Protein AF-A0A413QIE9-F1 (afdb_monomer_lite)

Foldseek 3Di:
DPAQPVPPRDPVCVVPDPDQEDEHHLVLVVADPVCNVVSLVVVLVVLVVCVVVLHQYEYENDDDPVSVVSCVVSVHQYYYHVNVPDDDDPVVVVVVVVVPPCVVCVSVVVSVVVPDDDPDDDDPDPVVVVVVVVVVVVVVVFWAWKWKAFLPQRKIATPDHDPLLVVDDNDIDRPNVVVLVSCVVSQLAPPVCSVVVCVCSPSVNVQVCCAPVVDKDKDWHWGDDDPGTFIKIWIWHADPNCHPVNPIIMIIIGTDPDDDPVD

Organism: NCBI:txid39486

Structure (mmCIF, N/CA/C/O backbone):
data_AF-A0A413QIE9-F1
#
_entry.id   AF-A0A413QIE9-F1
#
loop_
_atom_site.group_PDB
_atom_site.id
_atom_site.type_symbol
_atom_site.label_atom_id
_atom_site.label_alt_id
_atom_site.label_comp_id
_atom_site.label_asym_id
_atom_site.label_entity_id
_atom_site.label_seq_id
_atom_site.pdbx_PDB_ins_code
_atom_site.Cartn_x
_atom_site.Cartn_y
_atom_site.Cartn_z
_atom_site.occupancy
_atom_site.B_iso_or_equiv
_atom_site.auth_seq_id
_atom_site.auth_comp_id
_atom_site.auth_asym_id
_atom_site.auth_atom_id
_atom_site.pdbx_PDB_model_num
ATOM 1 N N . MET A 1 1 ? -0.510 13.981 15.411 1.00 90.00 1 MET A N 1
ATOM 2 C CA . MET A 1 1 ? -0.646 14.658 16.716 1.00 90.00 1 MET A CA 1
ATOM 3 C C . MET A 1 1 ? -0.883 13.602 17.776 1.00 90.00 1 MET A C 1
ATOM 5 O O . MET A 1 1 ? -1.804 12.811 17.599 1.00 90.00 1 MET A O 1
ATOM 9 N N . ASP A 1 2 ? -0.026 13.560 18.797 1.00 91.50 2 ASP A N 1
ATOM 10 C CA . ASP A 1 2 ? -0.103 12.571 19.881 1.00 91.50 2 ASP A CA 1
ATOM 11 C C . ASP A 1 2 ? -0.907 13.080 21.087 1.00 91.50 2 ASP A C 1
ATOM 13 O O . ASP A 1 2 ? -1.125 14.289 21.205 1.00 91.50 2 ASP A O 1
ATOM 17 N N . ASP A 1 3 ? -1.340 12.164 21.956 1.00 89.56 3 ASP A N 1
ATOM 18 C CA . ASP A 1 3 ? -2.007 12.430 23.242 1.00 89.56 3 ASP A CA 1
ATOM 19 C C . ASP A 1 3 ? -3.225 13.377 23.175 1.00 89.56 3 ASP A C 1
ATOM 21 O O . ASP A 1 3 ? -3.512 14.134 24.116 1.00 89.56 3 ASP A O 1
ATOM 25 N N . PHE A 1 4 ? -3.982 13.357 22.072 1.00 92.31 4 PHE A N 1
ATOM 26 C CA . PHE A 1 4 ? -5.190 14.171 21.958 1.00 92.31 4 PHE A CA 1
ATOM 27 C C . PHE A 1 4 ? -6.225 13.680 22.978 1.00 92.31 4 PHE A C 1
ATOM 29 O O . PHE A 1 4 ? -6.622 12.520 22.952 1.00 92.31 4 PHE A O 1
ATOM 36 N N . GLY A 1 5 ? -6.657 14.562 23.879 1.00 86.69 5 GLY A N 1
ATOM 37 C CA . GLY A 1 5 ? -7.593 14.323 24.980 1.00 86.69 5 GLY A CA 1
ATOM 38 C C . GLY A 1 5 ? -6.967 14.177 26.367 1.00 86.69 5 GLY A C 1
ATOM 39 O O . GLY A 1 5 ? -7.701 14.177 27.354 1.00 86.69 5 GLY A O 1
ATOM 40 N N . SER A 1 6 ? -5.637 14.095 26.478 1.00 82.00 6 SER A N 1
ATOM 41 C CA . SER A 1 6 ? -4.941 13.856 27.755 1.00 82.00 6 SER A CA 1
ATOM 42 C C . SER A 1 6 ? -4.976 15.050 28.730 1.00 82.00 6 SER A C 1
ATOM 44 O O . SER A 1 6 ? -4.747 14.864 29.935 1.00 82.00 6 SER A O 1
ATOM 46 N N . GLY A 1 7 ? -5.297 16.250 28.221 1.00 78.06 7 GLY A N 1
ATOM 47 C CA . GLY A 1 7 ? -5.325 17.541 28.919 1.00 78.06 7 GLY A CA 1
ATOM 48 C C . GLY A 1 7 ? -5.997 18.647 28.084 1.00 78.06 7 GLY A C 1
ATOM 49 O O . GLY A 1 7 ? -7.114 18.473 27.600 1.00 78.06 7 GLY A O 1
ATOM 50 N N . TYR A 1 8 ? -5.334 19.795 27.893 1.00 69.06 8 TYR A N 1
ATOM 51 C CA . TYR A 1 8 ? -5.841 20.878 27.033 1.00 69.06 8 TYR A CA 1
ATOM 52 C C . TYR A 1 8 ? -5.602 20.573 25.552 1.00 69.06 8 TYR A C 1
ATOM 54 O O . TYR A 1 8 ? -4.666 21.075 24.932 1.00 69.06 8 TYR A O 1
ATOM 62 N N . SER A 1 9 ? -6.472 19.762 24.962 1.00 78.94 9 SER A N 1
ATOM 63 C CA . SER A 1 9 ? -6.484 19.573 23.514 1.00 78.94 9 SER A CA 1
ATOM 64 C C . SER A 1 9 ? -7.170 20.750 22.841 1.00 78.94 9 SER A C 1
ATOM 66 O O . SER A 1 9 ? -8.390 20.898 22.866 1.00 78.94 9 SER A O 1
ATOM 68 N N . SER A 1 10 ? -6.354 21.631 22.271 1.00 83.62 10 SER A N 1
ATOM 69 C CA . SER A 1 10 ? -6.833 22.830 21.600 1.00 83.62 10 SER A CA 1
ATOM 70 C C . SER A 1 10 ? -7.257 22.503 20.173 1.00 83.62 10 SER A C 1
ATOM 72 O O . SER A 1 10 ? -6.422 22.188 19.326 1.00 83.62 10 SER A O 1
ATOM 74 N N . LEU A 1 11 ? -8.553 22.643 19.884 1.00 88.94 11 LEU A N 1
ATOM 75 C CA . LEU A 1 11 ? -9.060 22.569 18.510 1.00 88.94 11 LEU A CA 1
ATOM 76 C C . LEU A 1 11 ? -8.437 23.646 17.610 1.00 88.94 11 LEU A C 1
ATOM 78 O O . LEU A 1 11 ? -8.291 23.418 16.415 1.00 88.94 11 LEU A O 1
ATOM 82 N N . ASN A 1 12 ? -8.005 24.780 18.175 1.00 87.81 12 ASN A N 1
ATOM 83 C CA . ASN A 1 12 ? -7.253 25.786 17.423 1.00 87.81 12 ASN A CA 1
ATOM 84 C C . ASN A 1 12 ? -5.878 25.258 17.001 1.00 87.81 12 ASN A C 1
ATOM 86 O O . ASN A 1 12 ? -5.478 25.470 15.865 1.00 87.81 12 ASN A O 1
ATOM 90 N N . VAL A 1 13 ? -5.186 24.526 17.883 1.00 88.88 13 VAL A N 1
ATOM 91 C CA . VAL A 1 13 ? -3.906 23.892 17.531 1.00 88.88 13 VAL A CA 1
ATOM 92 C C . VAL A 1 13 ? -4.127 22.798 16.491 1.00 88.88 13 VAL A C 1
ATOM 94 O O . VAL A 1 13 ? -3.367 22.729 15.537 1.00 88.88 13 VAL A O 1
ATOM 97 N N . LEU A 1 14 ? -5.181 21.983 16.624 1.00 90.50 14 LEU A N 1
ATOM 98 C CA . LEU A 1 14 ? -5.510 20.961 15.625 1.00 90.50 14 LEU A CA 1
ATOM 99 C C . LEU A 1 14 ? -5.811 21.574 14.248 1.00 90.50 14 LEU A C 1
ATOM 101 O O . LEU A 1 14 ? -5.315 21.072 13.250 1.00 90.50 14 LEU A O 1
ATOM 105 N N . LYS A 1 15 ? -6.580 22.669 14.202 1.00 89.50 15 LYS A N 1
ATOM 106 C CA . LYS A 1 15 ? -6.933 23.389 12.968 1.00 89.50 15 LYS A CA 1
ATOM 107 C C . LYS A 1 15 ? -5.705 23.886 12.196 1.00 89.50 15 LYS A C 1
ATOM 109 O O . LYS A 1 15 ? -5.727 23.877 10.973 1.00 89.50 15 LYS A O 1
ATOM 114 N N . ASP A 1 16 ? -4.685 24.367 12.906 1.00 90.75 16 ASP A N 1
ATOM 115 C CA . ASP A 1 16 ? -3.486 24.968 12.304 1.00 90.75 16 ASP A CA 1
ATOM 116 C C . ASP A 1 16 ? -2.328 23.971 12.132 1.00 90.75 16 ASP A C 1
ATOM 118 O O . ASP A 1 16 ? -1.315 24.289 11.507 1.00 90.75 16 ASP A O 1
ATOM 122 N N . ALA A 1 17 ? -2.459 22.762 12.679 1.00 88.06 17 ALA A N 1
ATOM 123 C CA . ALA A 1 17 ? -1.448 21.725 12.572 1.00 88.06 17 ALA A CA 1
ATOM 124 C C . ALA A 1 17 ? -1.551 20.995 11.227 1.00 88.06 17 ALA A C 1
ATOM 126 O O . ALA A 1 17 ? -2.583 20.418 10.896 1.00 88.06 17 ALA A O 1
ATOM 127 N N . ASN A 1 18 ? -0.443 20.943 10.488 1.00 91.00 18 ASN A N 1
ATOM 128 C CA . ASN A 1 18 ? -0.320 20.105 9.299 1.00 91.00 18 ASN A CA 1
ATOM 129 C C . ASN A 1 18 ? 0.039 18.669 9.715 1.00 91.00 18 ASN A C 1
ATOM 131 O O . ASN A 1 18 ? 1.217 18.336 9.855 1.00 91.00 18 ASN A O 1
ATOM 135 N N . VAL A 1 19 ? -0.974 17.855 10.012 1.00 88.44 19 VAL A N 1
ATOM 136 C CA . VAL A 1 19 ? -0.817 16.465 10.462 1.00 88.44 19 VAL A CA 1
ATOM 137 C C . VAL A 1 19 ? -1.758 15.549 9.697 1.00 88.44 19 VAL A C 1
ATOM 139 O O . VAL A 1 19 ? -2.888 15.928 9.429 1.00 88.44 19 VAL A O 1
ATOM 142 N N . ASP A 1 20 ? -1.320 14.320 9.436 1.00 88.56 20 ASP A N 1
ATOM 143 C CA . ASP A 1 20 ? -2.155 13.308 8.771 1.00 88.56 20 ASP A CA 1
ATOM 144 C C . ASP A 1 20 ? -2.847 12.366 9.773 1.00 88.56 20 ASP A C 1
ATOM 146 O O . ASP A 1 20 ? -3.871 11.754 9.475 1.00 88.56 20 ASP A O 1
ATOM 150 N N . TYR A 1 21 ? -2.291 12.251 10.988 1.00 91.81 21 TYR A N 1
ATOM 151 C CA . TYR A 1 21 ? -2.750 11.316 12.019 1.00 91.81 21 TYR A CA 1
ATOM 152 C C . TYR A 1 21 ? -3.116 12.019 13.327 1.00 91.81 21 TYR A C 1
ATOM 154 O O . TYR A 1 21 ? -2.364 12.867 13.823 1.00 91.81 21 TYR A O 1
ATOM 162 N N . LEU A 1 22 ? -4.220 11.598 13.943 1.00 94.25 22 LEU A N 1
ATOM 163 C CA . LEU A 1 22 ? -4.671 12.009 15.270 1.00 94.25 22 LEU A CA 1
ATOM 164 C C . LEU A 1 22 ? -4.704 10.798 16.210 1.00 94.25 22 LEU A C 1
ATOM 166 O O . LEU A 1 22 ? -5.528 9.898 16.045 1.00 94.25 22 LEU A O 1
ATOM 1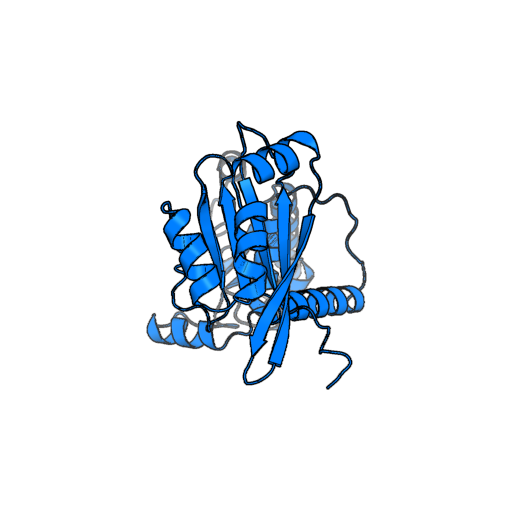70 N N . LYS A 1 23 ? -3.822 10.775 17.211 1.00 95.31 23 LYS A N 1
ATOM 171 C CA . LYS A 1 23 ? -3.800 9.719 18.227 1.00 95.31 23 LYS A CA 1
ATOM 172 C C . LYS A 1 23 ? -4.633 10.158 19.429 1.00 95.31 23 LYS A C 1
ATOM 174 O O . LYS A 1 23 ? -4.381 11.217 20.003 1.00 95.31 23 LYS A O 1
ATOM 179 N N . LEU A 1 24 ? -5.654 9.373 19.761 1.00 94.75 24 LEU A N 1
A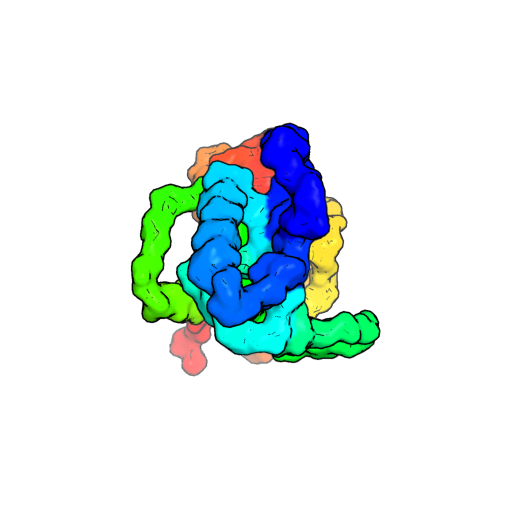TOM 180 C CA . LEU A 1 24 ? -6.527 9.600 20.907 1.00 94.75 24 LEU A CA 1
ATOM 181 C C . LEU A 1 24 ? -5.905 8.961 22.141 1.00 94.75 24 LEU A C 1
ATOM 183 O O . LEU A 1 24 ? -5.651 7.757 22.148 1.00 94.75 24 LEU A O 1
ATOM 187 N N . ASP A 1 25 ? -5.722 9.769 23.178 1.00 93.88 25 ASP A N 1
ATOM 188 C CA . ASP A 1 25 ? -5.152 9.343 24.450 1.00 93.88 25 ASP A CA 1
ATOM 189 C C . ASP A 1 25 ? -5.974 8.216 25.101 1.00 93.88 25 ASP A C 1
ATOM 191 O O . ASP A 1 25 ? -7.212 8.192 25.050 1.00 93.88 25 ASP A O 1
ATOM 195 N N . MET A 1 26 ? -5.274 7.303 25.779 1.00 91.06 26 MET A N 1
ATOM 196 C CA . MET A 1 26 ? -5.863 6.128 26.427 1.00 91.06 26 MET A CA 1
ATOM 197 C C . MET A 1 26 ? -6.956 6.441 27.456 1.00 91.06 26 MET A C 1
ATOM 199 O O . MET A 1 26 ? -7.803 5.586 27.724 1.00 91.06 26 MET A O 1
ATOM 203 N N . LYS A 1 27 ? -7.002 7.655 28.023 1.00 89.06 27 LYS A N 1
ATOM 204 C CA . LYS A 1 27 ? -8.073 8.072 28.941 1.00 89.06 27 LYS A CA 1
ATOM 205 C C . LYS A 1 27 ? -9.448 8.035 28.280 1.00 89.06 27 LYS A C 1
ATOM 207 O O . LYS A 1 27 ? -10.438 7.853 28.982 1.00 89.06 27 LYS A O 1
ATOM 212 N N . PHE A 1 28 ? -9.541 8.137 26.952 1.00 88.88 28 PHE A N 1
ATOM 213 C CA . PHE A 1 28 ? -10.814 7.931 26.258 1.00 88.88 28 PHE A CA 1
ATOM 214 C C . PHE A 1 28 ? -11.314 6.485 26.332 1.00 88.88 28 PHE A C 1
ATOM 216 O O . PHE A 1 28 ? -12.522 6.264 26.249 1.00 88.88 28 PHE A O 1
ATOM 223 N N . MET A 1 29 ? -10.413 5.508 26.491 1.00 88.56 29 MET A N 1
ATOM 224 C CA . MET A 1 29 ? -10.760 4.089 26.644 1.00 88.56 29 MET A CA 1
ATOM 225 C C . MET A 1 29 ? -11.093 3.713 28.094 1.00 88.56 29 MET A C 1
ATOM 227 O O . MET A 1 29 ? -11.733 2.683 28.323 1.00 88.56 29 MET A O 1
ATOM 231 N N . GLN A 1 30 ? -10.724 4.560 29.064 1.00 84.69 30 GLN A N 1
ATOM 232 C CA . GLN A 1 30 ? -11.073 4.428 30.484 1.00 84.69 30 GLN A CA 1
ATOM 233 C C . GLN A 1 30 ? -12.530 4.850 30.718 1.00 84.69 30 GLN A C 1
ATOM 235 O O . GLN A 1 30 ? -12.843 5.913 31.257 1.00 84.69 30 GLN A O 1
ATOM 240 N N . ILE A 1 31 ? -13.443 4.012 30.235 1.00 75.12 31 ILE A N 1
ATOM 241 C CA . ILE A 1 31 ? -14.876 4.249 30.312 1.00 75.12 31 ILE A CA 1
ATOM 242 C C . ILE A 1 31 ? -15.446 3.547 31.548 1.00 75.12 31 ILE A C 1
ATOM 244 O O . ILE A 1 31 ? -15.602 2.327 31.573 1.00 75.12 31 ILE A O 1
ATOM 248 N N . ASP A 1 32 ? -15.829 4.335 32.547 1.00 76.38 32 ASP A N 1
ATOM 249 C CA . ASP A 1 32 ? -16.482 3.864 33.764 1.00 76.38 32 ASP A CA 1
ATOM 250 C C . ASP A 1 32 ? -17.996 3.725 33.569 1.00 76.38 32 ASP A C 1
ATOM 252 O O . ASP A 1 32 ? -18.636 4.455 32.807 1.00 76.38 32 ASP A O 1
ATOM 256 N N . ALA A 1 33 ? -18.634 2.860 34.364 1.00 74.94 33 ALA A N 1
ATOM 257 C CA . ALA A 1 33 ? -20.089 2.673 34.334 1.00 74.94 33 ALA A CA 1
ATOM 258 C C . ALA A 1 33 ? -20.881 3.990 34.503 1.00 74.94 33 ALA A C 1
ATOM 260 O O . ALA A 1 33 ? -21.972 4.137 33.956 1.00 74.94 33 ALA A O 1
ATOM 261 N N . LYS A 1 34 ? -20.315 4.971 35.220 1.00 78.06 34 LYS A N 1
ATOM 262 C CA . LYS A 1 34 ? -20.934 6.284 35.463 1.00 78.06 34 LYS A CA 1
ATOM 263 C C . LYS A 1 34 ? -20.837 7.244 34.276 1.00 78.06 34 LYS A C 1
ATOM 265 O O . LYS A 1 34 ? -21.682 8.126 34.154 1.00 78.06 34 LYS A O 1
ATOM 270 N N . ASN A 1 35 ? -19.819 7.115 33.423 1.00 79.56 35 ASN A N 1
ATOM 271 C CA . ASN A 1 35 ? -19.578 8.036 32.310 1.00 79.56 35 ASN A CA 1
ATOM 272 C C . ASN A 1 35 ? -19.718 7.370 30.930 1.00 79.56 35 ASN A C 1
ATOM 274 O O . ASN A 1 35 ? -19.605 8.076 29.931 1.00 79.56 35 ASN A O 1
ATOM 278 N N . LYS A 1 36 ? -20.059 6.072 30.862 1.00 81.56 36 LYS A N 1
ATOM 279 C CA . LYS A 1 36 ? -20.145 5.282 29.622 1.00 81.56 36 LYS A CA 1
ATOM 280 C C . LYS A 1 36 ? -20.898 5.955 28.488 1.00 81.56 36 LYS A C 1
ATOM 282 O O . LYS A 1 36 ? -20.337 6.132 27.411 1.00 81.56 36 LYS A O 1
ATOM 287 N N . GLY A 1 37 ? -22.125 6.408 28.738 1.00 85.19 37 GLY A N 1
ATOM 288 C CA . GLY A 1 37 ? -22.913 7.097 27.713 1.00 85.19 37 GLY A CA 1
ATOM 289 C C . GLY A 1 37 ? -22.225 8.365 27.196 1.00 85.19 37 GLY A C 1
ATOM 290 O O . GLY A 1 37 ? -22.092 8.549 25.990 1.00 85.19 37 GLY A O 1
ATOM 291 N N . LYS A 1 38 ? -21.728 9.217 28.100 1.00 87.69 38 LYS A N 1
ATOM 292 C CA . LYS A 1 38 ? -21.078 10.483 27.736 1.00 87.69 38 LYS A CA 1
ATOM 293 C C . LYS A 1 38 ? -19.738 10.258 27.028 1.00 87.69 38 LYS A C 1
ATOM 295 O O . LYS A 1 38 ? -19.482 10.905 26.019 1.00 87.69 38 LYS A O 1
ATOM 300 N N . GLY A 1 39 ? -18.916 9.337 27.529 1.00 88.75 39 GLY A N 1
ATOM 301 C CA . GLY A 1 39 ? -17.616 8.992 26.951 1.00 88.75 39 GLY A CA 1
ATOM 302 C C . GLY A 1 39 ? -17.746 8.470 25.522 1.00 88.75 39 GLY A C 1
ATOM 303 O O . GLY A 1 39 ? -17.074 8.975 24.630 1.00 88.75 39 GLY A O 1
ATOM 304 N N . ILE A 1 40 ? -18.692 7.556 25.281 1.00 88.62 40 ILE A N 1
ATOM 305 C CA . ILE A 1 40 ? -18.984 7.015 23.943 1.00 88.62 40 ILE A CA 1
ATOM 306 C C . ILE A 1 40 ? -19.414 8.126 22.970 1.00 88.62 40 ILE A C 1
ATOM 308 O O . ILE A 1 40 ? -18.944 8.154 21.835 1.00 88.62 40 ILE A O 1
ATOM 312 N N . GLN A 1 41 ? -20.275 9.061 23.392 1.00 90.62 41 GLN A N 1
ATOM 313 C CA . GLN A 1 41 ? -20.720 10.169 22.529 1.00 90.62 41 GLN A CA 1
ATOM 314 C C . GLN A 1 41 ? -19.599 11.166 22.220 1.00 90.62 41 GLN A C 1
ATOM 316 O O . GLN A 1 41 ? -19.495 11.642 21.088 1.00 90.62 41 GLN A O 1
ATOM 321 N N . ILE A 1 42 ? -18.745 11.466 23.202 1.00 90.75 42 ILE A N 1
ATOM 322 C CA . ILE A 1 42 ? -17.560 12.306 22.991 1.00 90.75 42 ILE A CA 1
ATOM 323 C C . ILE A 1 42 ? -16.626 11.630 21.990 1.00 90.75 42 ILE A C 1
ATOM 325 O O . ILE A 1 42 ? -16.258 12.251 20.998 1.00 90.75 42 ILE A O 1
ATOM 329 N N . LEU A 1 43 ? -16.306 10.352 22.205 1.00 91.50 43 LEU A N 1
ATOM 330 C CA . LEU A 1 43 ? -15.425 9.588 21.327 1.00 91.50 43 LEU A CA 1
ATOM 331 C C . LEU A 1 43 ? -15.954 9.567 19.889 1.00 91.50 43 LEU A C 1
ATOM 333 O O . LEU A 1 43 ? -15.223 9.908 18.963 1.00 91.50 43 LEU A O 1
ATOM 337 N N . LYS A 1 44 ? -17.247 9.274 19.711 1.00 91.44 44 LYS A N 1
ATOM 338 C CA . LYS A 1 44 ? -17.909 9.323 18.403 1.00 91.44 44 LYS A CA 1
ATOM 339 C C . LYS A 1 44 ? -17.803 10.704 17.749 1.00 91.44 44 LYS A C 1
ATOM 341 O O . LYS A 1 44 ? -17.474 10.793 16.575 1.00 91.44 44 LYS A O 1
ATOM 346 N N . SER A 1 45 ? -18.030 11.775 18.509 1.00 94.00 45 SER A N 1
ATOM 347 C CA . SER A 1 45 ? -17.958 13.145 17.979 1.00 94.00 45 SER A CA 1
ATOM 348 C C . SER A 1 45 ? -16.545 13.513 17.518 1.00 94.00 45 SER A C 1
ATOM 350 O O . SER A 1 45 ? -16.386 14.188 16.504 1.00 94.00 45 SER A O 1
ATOM 352 N N . ILE A 1 46 ? -15.517 13.055 18.241 1.00 93.50 46 ILE A N 1
ATOM 353 C CA . ILE A 1 46 ? -14.114 13.267 17.865 1.00 93.50 46 ILE A CA 1
ATOM 354 C C . ILE A 1 46 ? -13.778 12.484 16.594 1.00 93.50 46 ILE A C 1
ATOM 356 O O . ILE A 1 46 ? -13.151 13.040 15.696 1.00 93.50 46 ILE A O 1
ATOM 360 N N . VAL A 1 47 ? -14.224 11.228 16.494 1.00 90.00 47 VAL A N 1
ATOM 361 C CA . VAL A 1 47 ? -14.028 10.398 15.296 1.00 90.00 47 VAL A CA 1
ATOM 362 C C . VAL A 1 47 ? -14.706 11.030 14.076 1.00 90.00 47 VAL A C 1
ATOM 364 O O . VAL A 1 47 ? -14.069 11.208 13.039 1.00 90.00 47 VAL A O 1
ATOM 367 N N . ASP A 1 48 ? -15.963 11.458 14.211 1.00 89.62 48 ASP A N 1
ATOM 368 C CA . ASP A 1 48 ? -16.705 12.130 13.139 1.00 89.62 48 ASP A CA 1
ATOM 369 C C . ASP A 1 48 ? -16.043 13.453 12.717 1.00 89.62 48 ASP A C 1
ATOM 371 O O . ASP A 1 48 ? -16.014 13.787 11.532 1.00 89.62 48 ASP A O 1
ATOM 375 N N . MET A 1 49 ? -15.503 14.216 13.672 1.00 93.81 49 MET A N 1
ATOM 376 C CA . MET A 1 49 ? -14.755 15.442 13.392 1.00 93.81 49 MET A CA 1
ATOM 377 C C . MET A 1 49 ? -13.462 15.144 12.633 1.00 93.81 49 MET A C 1
ATOM 379 O O . MET A 1 49 ? -13.210 15.775 11.612 1.00 93.81 49 MET A O 1
ATOM 383 N N . ALA A 1 50 ? -12.654 14.196 13.107 1.00 90.88 50 ALA A N 1
ATOM 384 C CA . ALA A 1 50 ? -11.384 13.848 12.482 1.00 90.88 50 ALA A CA 1
ATOM 385 C C . ALA A 1 50 ? -11.580 13.373 11.033 1.00 90.88 50 ALA A C 1
ATOM 387 O O . ALA A 1 50 ? -10.864 13.830 10.149 1.00 90.88 50 ALA A O 1
ATOM 388 N N . HIS A 1 51 ? -12.626 12.588 10.757 1.00 84.50 51 HIS A N 1
ATOM 389 C CA . HIS A 1 51 ? -12.984 12.223 9.385 1.00 84.50 51 HIS A CA 1
ATOM 390 C C . HIS A 1 51 ? -13.330 13.422 8.493 1.00 84.50 51 HIS A C 1
ATOM 392 O O . HIS A 1 51 ? -12.980 13.416 7.321 1.00 84.50 51 HIS A O 1
ATOM 398 N N . ARG A 1 52 ? -14.005 14.454 9.017 1.00 87.88 52 ARG A N 1
ATOM 399 C CA . ARG A 1 52 ? -14.317 15.682 8.251 1.00 87.88 52 ARG A CA 1
ATOM 400 C C . ARG A 1 52 ? -13.091 16.550 7.976 1.00 87.88 52 ARG A C 1
ATOM 402 O O . ARG A 1 52 ? -13.169 17.436 7.134 1.00 87.88 52 ARG A O 1
ATOM 409 N N . LEU A 1 53 ? -12.018 16.337 8.730 1.00 86.62 53 LEU A N 1
ATOM 410 C CA . LEU A 1 53 ? -10.729 17.002 8.564 1.00 86.62 53 LEU A CA 1
ATOM 411 C C . LEU A 1 53 ? -9.743 16.141 7.761 1.00 86.62 53 LEU A C 1
ATOM 413 O O . LEU A 1 53 ? -8.563 16.469 7.727 1.00 86.62 53 LEU A O 1
ATOM 417 N N . ASP A 1 54 ? -10.212 15.037 7.167 1.00 83.69 54 ASP A N 1
ATOM 418 C CA . ASP A 1 54 ? -9.394 14.062 6.439 1.00 83.69 54 ASP A CA 1
ATOM 419 C C . ASP A 1 54 ? -8.224 13.491 7.266 1.00 83.69 54 ASP A C 1
ATOM 421 O O . ASP A 1 54 ? -7.189 13.100 6.732 1.00 83.69 54 ASP A O 1
ATOM 425 N N . LEU A 1 55 ? -8.403 13.402 8.590 1.00 85.69 55 LEU A N 1
ATOM 426 C CA . LEU A 1 55 ? -7.416 12.849 9.514 1.00 85.69 55 LEU A CA 1
ATOM 427 C C . LEU A 1 55 ? -7.636 11.358 9.749 1.00 85.69 55 LEU A C 1
ATOM 429 O O . LEU A 1 55 ? -8.768 10.892 9.911 1.00 85.69 55 LEU A O 1
ATOM 433 N N . VAL A 1 56 ? -6.527 10.633 9.882 1.00 86.00 56 VAL A N 1
ATOM 434 C CA . VAL A 1 56 ? -6.522 9.219 10.253 1.00 86.00 56 VAL A CA 1
ATOM 435 C C . VAL A 1 56 ? -6.360 9.060 11.767 1.00 86.00 56 VAL A C 1
ATOM 437 O O . VAL A 1 56 ? -5.468 9.634 12.385 1.00 86.00 56 VAL A O 1
ATOM 440 N N . ILE A 1 57 ? -7.224 8.272 12.396 1.00 91.88 57 ILE A N 1
ATOM 441 C CA . ILE A 1 57 ? -7.390 8.205 13.850 1.00 91.88 57 ILE A CA 1
ATOM 442 C C . ILE A 1 57 ? -6.772 6.925 14.411 1.00 91.88 57 ILE A C 1
ATOM 444 O O . ILE A 1 57 ? -7.065 5.824 13.942 1.00 91.88 57 ILE A O 1
ATOM 448 N N . ILE A 1 58 ? -5.977 7.055 15.472 1.00 94.94 58 ILE A N 1
ATOM 449 C CA . ILE A 1 58 ? -5.430 5.925 16.231 1.00 94.94 58 ILE A CA 1
ATOM 450 C C . ILE A 1 58 ? -5.930 6.033 17.670 1.00 94.94 58 ILE A C 1
ATOM 452 O O . ILE A 1 58 ? -5.546 6.951 18.385 1.00 94.94 58 ILE A O 1
ATOM 456 N N . ALA A 1 59 ? -6.787 5.117 18.112 1.00 94.88 59 ALA A N 1
ATOM 457 C CA . ALA A 1 59 ? -7.221 5.064 19.506 1.00 94.88 59 ALA A CA 1
ATOM 458 C C . ALA A 1 59 ? -6.237 4.249 20.350 1.00 94.88 59 ALA A C 1
ATOM 460 O O . ALA A 1 59 ? -6.052 3.056 20.099 1.00 94.88 59 ALA A O 1
ATOM 461 N N . GLU A 1 60 ? -5.622 4.873 21.352 1.00 95.12 60 GLU A N 1
ATOM 462 C CA . GLU A 1 60 ? -4.697 4.198 22.259 1.00 95.12 60 GLU A CA 1
ATOM 463 C C . GLU A 1 60 ? -5.396 3.580 23.470 1.00 95.12 60 GLU A C 1
ATOM 465 O O . GLU A 1 60 ? -6.486 3.987 23.859 1.00 95.12 60 GLU A O 1
ATOM 470 N N . GLY A 1 61 ? -4.746 2.602 24.103 1.00 94.31 61 GLY A N 1
ATOM 471 C CA . GLY A 1 61 ? -5.235 1.987 25.337 1.00 94.31 61 GLY A CA 1
ATOM 472 C C . GLY A 1 61 ? -6.383 0.996 25.143 1.00 94.31 61 GLY A C 1
ATOM 473 O O . GLY A 1 61 ? -7.200 0.825 26.043 1.00 94.31 61 GLY A O 1
ATOM 474 N N . VAL A 1 62 ? -6.477 0.339 23.982 1.00 95.19 62 VAL A N 1
ATOM 475 C CA . VAL A 1 62 ? -7.469 -0.727 23.764 1.00 95.19 62 VAL A CA 1
ATOM 476 C C . VAL A 1 62 ? -7.042 -1.992 24.510 1.00 95.19 62 VAL A C 1
ATOM 478 O O . VAL A 1 62 ? -6.067 -2.647 24.141 1.00 95.19 62 VAL A O 1
ATOM 481 N N . GLU A 1 63 ? -7.776 -2.363 25.552 1.00 95.19 63 GLU A N 1
ATOM 482 C CA . GLU A 1 63 ? -7.457 -3.502 26.424 1.00 95.19 63 GLU A CA 1
ATOM 483 C C . GLU A 1 63 ? -8.472 -4.643 26.324 1.00 95.19 63 GLU A C 1
ATOM 485 O O . GLU A 1 63 ? -8.145 -5.790 26.628 1.00 95.19 63 GLU A O 1
ATOM 490 N N . THR A 1 64 ? -9.684 -4.366 25.835 1.00 92.75 64 THR A N 1
ATOM 491 C CA . THR A 1 64 ? -10.759 -5.357 25.735 1.00 92.75 64 THR A CA 1
ATOM 492 C C . THR A 1 64 ? -11.349 -5.464 24.331 1.00 92.75 64 THR A C 1
ATOM 494 O O . THR A 1 64 ? -11.333 -4.523 23.531 1.00 92.75 64 THR A O 1
ATOM 497 N N . LYS A 1 65 ? -11.953 -6.625 24.051 1.00 90.19 65 LYS A N 1
ATOM 498 C CA . LYS A 1 65 ? -12.709 -6.862 22.817 1.00 90.19 65 LYS A CA 1
ATOM 499 C C . LYS A 1 65 ? -13.870 -5.880 22.661 1.00 90.19 65 LYS A C 1
ATOM 501 O O . LYS A 1 65 ? -14.074 -5.369 21.567 1.00 90.19 65 LYS A O 1
ATOM 506 N N . GLU A 1 66 ? -14.580 -5.582 23.750 1.00 88.69 66 GLU A N 1
ATOM 507 C CA . GLU A 1 66 ? -15.706 -4.640 23.747 1.00 88.69 66 GLU A CA 1
ATOM 508 C C . GLU A 1 66 ? -15.252 -3.235 23.316 1.00 88.69 66 GLU A C 1
ATOM 510 O O . GLU A 1 66 ? -15.880 -2.627 22.453 1.00 88.69 66 GLU A O 1
ATOM 515 N N . GLN A 1 67 ? -14.118 -2.741 23.832 1.00 90.75 67 GLN A N 1
ATOM 516 C CA . GLN A 1 67 ? -13.538 -1.465 23.388 1.00 90.75 67 GLN A CA 1
ATOM 517 C C . GLN A 1 67 ? -13.196 -1.493 21.890 1.00 90.75 67 GLN A C 1
ATOM 519 O O . GLN A 1 67 ? -13.514 -0.549 21.168 1.00 90.75 67 GLN A O 1
ATOM 524 N N . SER A 1 68 ? -12.600 -2.588 21.400 1.00 88.69 68 SER A N 1
ATOM 525 C CA . SER A 1 68 ? -12.300 -2.751 19.972 1.00 88.69 68 SER A CA 1
ATOM 526 C C . SER A 1 68 ? -13.564 -2.742 19.103 1.00 88.69 68 SER A C 1
ATOM 528 O O . SER A 1 68 ? -13.583 -2.094 18.057 1.00 88.69 68 SER A O 1
ATOM 530 N N . GLU A 1 69 ? -14.631 -3.423 19.523 1.00 84.88 69 GLU A N 1
ATOM 531 C CA . GLU A 1 69 ? -15.910 -3.463 18.804 1.00 84.88 69 GLU A CA 1
ATOM 532 C C . GLU A 1 69 ? -16.606 -2.097 18.790 1.00 84.88 69 GLU A C 1
ATOM 534 O O . GLU A 1 69 ? -17.110 -1.679 17.746 1.00 84.88 69 GLU A O 1
ATOM 539 N N . ILE A 1 70 ? -16.567 -1.358 19.904 1.00 84.81 70 ILE A N 1
ATOM 540 C CA . ILE A 1 70 ? -17.078 0.017 19.982 1.00 84.81 70 ILE A CA 1
ATOM 541 C C . ILE A 1 70 ? -16.330 0.916 18.992 1.00 84.81 70 ILE A C 1
ATOM 543 O O . ILE A 1 70 ? -16.968 1.592 18.185 1.00 84.81 70 ILE A O 1
ATOM 547 N N . LEU A 1 71 ? -14.995 0.886 18.998 1.00 86.75 71 LEU A N 1
ATOM 548 C CA . LEU A 1 71 ? -14.170 1.667 18.071 1.00 86.75 71 LEU A CA 1
ATOM 549 C C . LEU A 1 71 ? -14.469 1.328 16.607 1.00 86.75 71 LEU A C 1
ATOM 551 O O . LEU A 1 71 ? -14.651 2.234 15.792 1.00 86.75 71 LEU A O 1
ATOM 555 N N . LYS A 1 72 ? -14.597 0.036 16.285 1.00 81.81 72 LYS A N 1
ATOM 556 C CA . LYS A 1 72 ? -14.993 -0.423 14.946 1.00 81.81 72 LYS A CA 1
ATOM 557 C C . LYS A 1 72 ? -16.374 0.097 14.550 1.00 81.81 72 LYS A C 1
ATOM 559 O O . LYS A 1 72 ? -16.543 0.566 13.431 1.00 81.81 72 LYS A O 1
ATOM 564 N N . SER A 1 73 ? -17.349 0.071 15.461 1.00 79.75 73 SER A N 1
ATOM 565 C CA . SER A 1 73 ? -18.712 0.560 15.190 1.00 79.75 73 SER A CA 1
ATOM 566 C C . SER A 1 73 ? -18.777 2.064 14.898 1.00 79.75 73 SER A C 1
ATOM 568 O O . SER A 1 73 ? -19.684 2.523 14.209 1.00 79.75 73 SER A O 1
ATOM 570 N N . MET A 1 74 ? -17.803 2.831 15.397 1.00 83.88 74 MET A N 1
ATOM 571 C CA . MET A 1 74 ? -17.650 4.264 15.131 1.00 83.88 74 MET A CA 1
ATOM 572 C C . MET A 1 74 ? -16.818 4.549 13.877 1.00 83.88 74 MET A C 1
ATOM 574 O O . MET A 1 74 ? -16.584 5.711 13.565 1.00 83.88 74 MET A O 1
ATOM 578 N N . ASN A 1 75 ? -16.364 3.514 13.163 1.00 80.44 75 ASN A N 1
ATOM 579 C CA . ASN A 1 75 ? -15.441 3.628 12.037 1.00 80.44 75 ASN A CA 1
ATOM 580 C C . ASN A 1 75 ? -14.078 4.249 12.418 1.00 80.44 75 ASN A C 1
ATOM 582 O O . ASN A 1 75 ? -13.450 4.917 11.600 1.00 80.44 75 ASN A O 1
ATOM 586 N N . CYS A 1 76 ? -13.611 4.046 13.658 1.00 84.38 76 CYS A N 1
ATOM 587 C CA . CYS A 1 76 ? -12.253 4.430 14.049 1.00 84.38 76 CYS A CA 1
ATOM 588 C C . CYS A 1 76 ? -11.228 3.617 13.245 1.00 84.38 76 CYS A C 1
ATOM 590 O O . CYS A 1 76 ? -11.405 2.416 13.036 1.00 84.38 76 CYS A O 1
ATOM 592 N N . ASN A 1 77 ? -10.168 4.278 12.785 1.00 85.88 77 ASN A N 1
ATOM 593 C CA . ASN A 1 77 ? -9.296 3.738 11.745 1.00 85.88 77 ASN A CA 1
ATOM 594 C C . ASN A 1 77 ? -8.335 2.689 12.304 1.00 85.88 77 ASN A C 1
ATOM 596 O O . ASN A 1 77 ? -8.209 1.603 11.742 1.00 85.88 77 A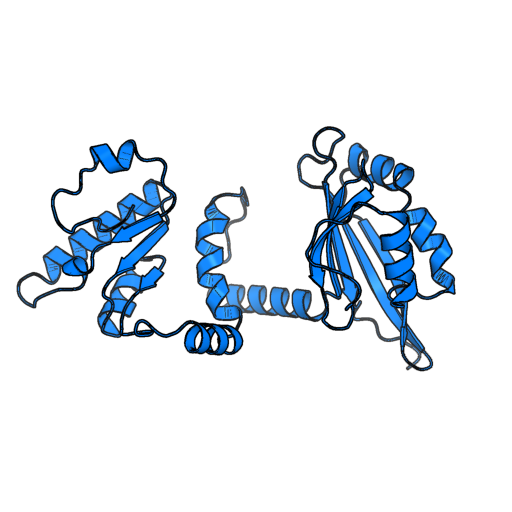SN A O 1
ATOM 600 N N . TYR A 1 78 ? -7.728 2.989 13.452 1.00 87.94 78 TYR A N 1
ATOM 601 C CA . TYR A 1 78 ? -6.817 2.088 14.143 1.00 87.94 78 TYR A CA 1
ATOM 602 C C . TYR A 1 78 ? -7.088 2.034 15.641 1.00 87.94 78 TYR A C 1
ATOM 604 O O . TYR A 1 78 ? -7.487 3.017 16.265 1.00 87.94 78 TYR A O 1
ATOM 612 N N . GLY A 1 79 ? -6.808 0.871 16.226 1.00 90.62 79 GLY A N 1
ATOM 613 C CA . GLY A 1 79 ? -6.726 0.684 17.668 1.00 90.62 79 GLY A CA 1
ATOM 614 C C . GLY A 1 79 ? -5.341 0.177 18.048 1.00 90.62 79 GLY A C 1
ATOM 615 O O . GLY A 1 79 ? -4.828 -0.749 17.424 1.00 90.62 79 GLY A O 1
ATOM 616 N N . GLN A 1 80 ? -4.759 0.762 19.088 1.00 94.44 80 GLN A N 1
ATOM 617 C CA . GLN A 1 80 ? -3.496 0.348 19.680 1.00 94.44 80 GLN A CA 1
ATOM 618 C C . GLN A 1 80 ? -3.727 0.017 21.152 1.00 94.44 80 GLN A C 1
ATOM 620 O O . GLN A 1 80 ? -4.300 0.804 21.902 1.00 94.44 80 GLN A O 1
ATOM 625 N N . GLY A 1 81 ? -3.259 -1.146 21.594 1.00 94.94 81 GLY A N 1
ATOM 626 C CA . GLY A 1 81 ? -3.309 -1.503 23.005 1.00 94.94 81 GLY A CA 1
ATOM 627 C C . GLY A 1 81 ? -3.106 -2.988 23.264 1.00 94.94 81 GLY A C 1
ATOM 628 O O . GLY A 1 81 ? -2.952 -3.793 22.342 1.00 94.94 81 GLY A O 1
ATOM 629 N N . PHE A 1 82 ? -3.104 -3.340 24.548 1.00 95.12 82 PHE A N 1
ATOM 630 C CA . PHE A 1 82 ? -2.768 -4.680 25.026 1.00 95.12 82 PHE A CA 1
ATOM 631 C C . PHE A 1 82 ? -3.772 -5.758 24.624 1.00 95.12 82 PHE A C 1
ATOM 633 O O . PHE A 1 82 ? -3.425 -6.934 24.688 1.00 95.12 82 PHE A O 1
ATOM 640 N N . TYR A 1 83 ? -4.975 -5.377 24.182 1.00 94.00 83 TYR A N 1
ATOM 641 C CA . TYR A 1 83 ? -5.913 -6.307 23.559 1.00 94.00 83 TYR A CA 1
ATOM 642 C C . TYR A 1 83 ? -5.308 -7.002 22.331 1.00 94.00 83 TYR A C 1
ATOM 644 O O . TYR A 1 83 ? -5.592 -8.170 22.082 1.00 94.00 83 TYR A O 1
ATOM 652 N N . PHE A 1 84 ? -4.478 -6.282 21.570 1.00 91.19 84 PHE A N 1
ATOM 653 C CA . PHE A 1 84 ? -3.815 -6.811 20.382 1.00 91.19 84 PHE A CA 1
ATOM 654 C C . PHE A 1 84 ? -2.461 -7.403 20.757 1.00 91.19 84 PHE A C 1
ATOM 656 O O . PHE A 1 84 ? -2.282 -8.617 20.769 1.00 91.19 84 PHE A O 1
ATOM 663 N N . TYR A 1 85 ? -1.516 -6.528 21.101 1.00 92.88 85 TYR A N 1
ATOM 664 C CA . TYR A 1 85 ? -0.159 -6.900 21.458 1.00 92.88 85 TYR A CA 1
ATOM 665 C C . TYR A 1 85 ? 0.401 -5.905 22.472 1.00 92.88 85 TYR A C 1
ATOM 667 O O . TYR A 1 85 ? 0.146 -4.702 22.409 1.00 92.88 85 TYR A O 1
ATOM 675 N N . ARG A 1 86 ? 1.193 -6.409 23.419 1.00 93.81 86 ARG A N 1
ATOM 676 C CA . ARG A 1 86 ? 2.012 -5.561 24.293 1.00 93.81 86 ARG A CA 1
ATOM 677 C C . ARG A 1 86 ? 3.233 -5.043 23.518 1.00 93.81 86 ARG A C 1
ATOM 679 O O . ARG A 1 86 ? 3.635 -5.698 22.554 1.00 93.81 86 ARG A O 1
ATOM 686 N N . PRO A 1 87 ? 3.850 -3.924 23.949 1.00 94.25 87 PRO A N 1
ATOM 687 C CA . PRO A 1 87 ? 5.182 -3.544 23.498 1.00 94.25 87 PRO A CA 1
ATOM 688 C C . PRO A 1 87 ? 6.114 -4.753 23.561 1.00 94.25 87 PRO A C 1
ATOM 690 O O . PRO A 1 87 ? 6.140 -5.473 24.561 1.00 94.25 87 PRO A O 1
ATOM 693 N N . MET A 1 88 ? 6.824 -5.000 22.469 1.00 94.44 88 MET A N 1
ATOM 694 C CA . MET A 1 88 ? 7.651 -6.187 22.282 1.00 94.44 88 MET A CA 1
ATOM 695 C C . MET A 1 88 ? 9.021 -5.793 21.733 1.00 94.44 88 MET A C 1
ATOM 697 O O . MET A 1 88 ? 9.204 -4.659 21.289 1.00 94.44 88 MET A O 1
ATOM 701 N N . SER A 1 89 ? 9.984 -6.714 21.785 1.00 97.12 89 SER A N 1
ATOM 702 C CA . SER A 1 89 ? 11.298 -6.489 21.179 1.00 97.12 89 SER A CA 1
ATOM 703 C C . SER A 1 89 ? 11.203 -6.456 19.651 1.00 97.12 89 SER A C 1
ATOM 705 O O . SER A 1 89 ? 10.222 -6.926 19.067 1.00 97.12 89 SER A O 1
ATOM 707 N N . VAL A 1 90 ? 12.238 -5.923 19.003 1.00 94.31 90 VAL A N 1
ATOM 708 C CA . VAL A 1 90 ? 12.314 -5.844 17.537 1.00 94.31 90 VAL A CA 1
ATOM 709 C C . VAL A 1 90 ? 12.185 -7.234 16.913 1.00 94.31 90 VAL A C 1
ATOM 711 O O . VAL A 1 90 ? 11.374 -7.426 16.014 1.00 94.31 90 VAL A O 1
ATOM 714 N N . GLU A 1 91 ? 12.880 -8.231 17.459 1.00 93.75 91 GLU A N 1
ATOM 715 C CA . GLU A 1 91 ? 12.885 -9.601 16.935 1.00 93.75 91 GLU A CA 1
ATOM 716 C C . GLU A 1 91 ? 11.492 -10.245 17.012 1.00 93.75 91 GLU A C 1
ATOM 718 O O . GLU A 1 91 ? 11.060 -10.959 16.104 1.00 93.75 91 GLU A O 1
ATOM 723 N N . ALA A 1 92 ? 10.760 -9.986 18.100 1.00 90.56 92 ALA A N 1
ATOM 724 C CA . ALA A 1 92 ? 9.391 -10.462 18.255 1.00 90.56 92 ALA A CA 1
ATOM 725 C C . ALA A 1 92 ? 8.441 -9.783 17.254 1.00 90.56 92 ALA A C 1
ATOM 727 O O . ALA A 1 92 ? 7.576 -10.456 16.689 1.00 90.56 92 ALA A O 1
ATOM 728 N N . ALA A 1 93 ? 8.628 -8.483 17.003 1.00 88.69 93 ALA A N 1
ATOM 729 C CA . ALA A 1 93 ? 7.841 -7.728 16.035 1.00 88.69 93 ALA A CA 1
ATOM 730 C C . ALA A 1 93 ? 8.095 -8.197 14.595 1.00 88.69 93 ALA A C 1
ATOM 732 O O . ALA A 1 93 ? 7.138 -8.443 13.864 1.00 88.69 93 ALA A O 1
ATOM 733 N N . GLU A 1 94 ? 9.353 -8.394 14.194 1.00 89.12 94 GLU A N 1
ATOM 734 C CA . GLU A 1 94 ? 9.713 -8.901 12.862 1.00 89.12 94 GLU A CA 1
ATOM 735 C C . GLU A 1 94 ? 9.087 -10.270 12.596 1.00 89.12 94 GLU A C 1
ATOM 737 O O . GLU A 1 94 ? 8.448 -10.485 11.562 1.00 89.12 94 GLU A O 1
ATOM 742 N N . LYS A 1 95 ? 9.197 -11.184 13.567 1.00 88.69 95 LYS A N 1
ATOM 743 C CA . LYS A 1 95 ? 8.577 -12.507 13.471 1.00 88.69 95 LYS A CA 1
ATOM 744 C C . LYS A 1 95 ? 7.057 -12.408 13.370 1.00 88.69 95 LYS A C 1
ATOM 746 O O . LYS A 1 95 ? 6.449 -13.126 12.581 1.00 88.69 95 LYS A O 1
ATOM 751 N N . LEU A 1 96 ? 6.439 -11.522 14.148 1.00 84.62 96 LEU A N 1
ATOM 752 C CA . LEU A 1 96 ? 5.001 -11.298 14.093 1.00 84.62 96 LEU A CA 1
ATOM 753 C C . LEU A 1 96 ? 4.573 -10.795 12.706 1.00 84.62 96 LEU A C 1
ATOM 755 O O . LEU A 1 96 ? 3.667 -11.377 12.113 1.00 84.62 96 LEU A O 1
ATOM 759 N N . ILE A 1 97 ? 5.251 -9.785 12.161 1.00 82.00 97 ILE A N 1
ATOM 760 C CA . ILE A 1 97 ? 4.954 -9.198 10.844 1.00 82.00 97 ILE A CA 1
ATOM 761 C C . ILE A 1 97 ? 5.031 -10.250 9.731 1.00 82.00 97 ILE A C 1
ATOM 763 O O . ILE A 1 97 ? 4.175 -10.259 8.853 1.00 82.00 97 ILE A O 1
ATOM 767 N N . GLN A 1 98 ? 5.984 -11.184 9.800 1.00 79.81 98 GLN A N 1
ATOM 768 C CA . GLN A 1 98 ? 6.091 -12.292 8.840 1.00 79.81 98 GLN A CA 1
ATOM 769 C C . GLN A 1 98 ? 4.903 -13.267 8.895 1.00 79.81 98 GLN A C 1
ATOM 771 O O . GLN A 1 98 ? 4.594 -13.923 7.903 1.00 79.81 98 GLN A O 1
ATOM 776 N N . THR A 1 99 ? 4.252 -13.389 10.055 1.00 76.38 99 THR A N 1
ATOM 777 C CA . THR A 1 99 ? 3.122 -14.311 10.269 1.00 76.38 99 THR A CA 1
ATOM 778 C C . THR A 1 99 ? 1.755 -13.672 10.069 1.00 76.38 99 THR A C 1
ATOM 780 O O . THR A 1 99 ? 0.772 -14.393 9.905 1.00 76.38 99 THR A O 1
ATOM 783 N N . ILE A 1 100 ? 1.670 -12.339 10.095 1.00 62.66 100 ILE A N 1
ATOM 784 C CA . ILE A 1 100 ? 0.425 -11.621 9.838 1.00 62.66 100 ILE A CA 1
ATOM 785 C C . ILE A 1 100 ? 0.124 -11.744 8.337 1.00 62.66 100 ILE A C 1
ATOM 787 O O . ILE A 1 100 ? 0.906 -11.249 7.522 1.00 62.66 100 ILE A O 1
ATOM 791 N N . PRO A 1 101 ? -1.003 -12.364 7.936 1.00 53.66 101 PRO A N 1
ATOM 792 C CA . PRO A 1 101 ? -1.405 -12.377 6.537 1.00 53.66 101 PRO A CA 1
ATOM 793 C C . PRO A 1 101 ? -1.532 -10.936 6.033 1.00 53.66 101 PRO A C 1
ATOM 795 O O . PRO A 1 101 ? -2.130 -10.098 6.710 1.00 53.66 101 PRO A O 1
ATOM 798 N N . ILE A 1 102 ? -1.005 -10.649 4.838 1.00 47.12 102 ILE A N 1
ATOM 799 C CA . ILE A 1 102 ? -1.031 -9.310 4.208 1.00 47.12 102 ILE A CA 1
ATOM 800 C C . ILE A 1 102 ? -2.461 -8.725 4.155 1.00 47.12 102 ILE A C 1
ATOM 802 O O . ILE A 1 102 ? -2.633 -7.509 4.154 1.00 47.12 102 ILE A O 1
ATOM 806 N N . GLU A 1 103 ? -3.491 -9.574 4.204 1.00 41.12 103 GLU A N 1
ATOM 807 C CA . GLU A 1 103 ? -4.910 -9.221 4.367 1.00 41.12 103 GLU A CA 1
ATOM 808 C C . GLU A 1 103 ? -5.172 -8.238 5.533 1.00 41.12 103 GLU A C 1
ATOM 810 O O . GLU A 1 103 ? -5.985 -7.328 5.389 1.00 41.12 103 GLU A O 1
ATOM 815 N N . ASN A 1 104 ? -4.425 -8.320 6.643 1.00 42.44 104 ASN A N 1
ATOM 816 C CA . ASN A 1 104 ? -4.579 -7.422 7.800 1.00 42.44 104 ASN A CA 1
ATOM 817 C C . ASN A 1 104 ? -3.864 -6.065 7.648 1.00 42.44 104 ASN A C 1
ATOM 819 O O . ASN A 1 104 ? -4.205 -5.118 8.355 1.00 42.44 104 ASN A O 1
ATOM 823 N N . PHE A 1 105 ? -2.909 -5.933 6.720 1.00 39.38 105 PHE A N 1
ATOM 824 C CA . PHE A 1 105 ? -2.283 -4.645 6.381 1.00 39.38 105 PHE A CA 1
ATOM 825 C C . PHE A 1 105 ? -3.180 -3.783 5.476 1.00 39.38 105 PHE A C 1
ATOM 827 O O . PHE A 1 105 ? -2.988 -2.572 5.371 1.00 39.38 105 PHE A O 1
ATOM 834 N N . ARG A 1 106 ? -4.187 -4.378 4.824 1.00 39.94 106 ARG A N 1
ATOM 835 C CA . ARG A 1 106 ? -5.022 -3.693 3.823 1.00 39.94 106 ARG A CA 1
ATOM 836 C C . ARG A 1 106 ? -6.080 -2.782 4.430 1.00 39.94 106 ARG A C 1
ATOM 838 O O . ARG A 1 106 ? -6.325 -1.728 3.856 1.00 39.94 106 ARG A O 1
ATOM 845 N N . VAL A 1 107 ? -6.570 -3.096 5.632 1.00 41.47 107 VAL A N 1
ATOM 846 C CA . VAL A 1 107 ? -7.415 -2.178 6.424 1.00 41.47 107 VAL A CA 1
ATOM 847 C C . VAL A 1 107 ? -6.654 -0.881 6.753 1.00 41.47 107 VAL A C 1
ATOM 849 O O . VAL A 1 107 ? -7.255 0.184 6.859 1.00 41.47 107 VAL A O 1
ATOM 852 N N . ALA A 1 108 ? -5.316 -0.941 6.836 1.00 37.50 108 ALA A N 1
ATOM 853 C CA . ALA A 1 108 ? -4.478 0.241 7.022 1.00 37.50 108 ALA A CA 1
ATOM 854 C C . ALA A 1 108 ? -4.270 1.056 5.730 1.00 37.50 108 ALA A C 1
ATOM 856 O O . ALA A 1 108 ? -4.269 2.287 5.733 1.00 37.50 108 ALA A O 1
ATOM 857 N N . HIS A 1 109 ? -4.155 0.384 4.585 1.00 36.25 109 HIS A N 1
ATOM 858 C CA . HIS A 1 109 ? -4.014 1.059 3.291 1.00 36.25 109 HIS A CA 1
ATOM 859 C C . HIS A 1 109 ? -5.341 1.653 2.763 1.00 36.25 109 HIS A C 1
ATOM 861 O O . HIS A 1 109 ? -5.329 2.619 1.996 1.00 36.25 109 HIS A O 1
ATOM 867 N N . GLU A 1 110 ? -6.487 1.129 3.218 1.00 40.88 110 GLU A N 1
ATOM 868 C CA . GLU A 1 110 ? -7.855 1.613 2.935 1.00 40.88 110 GLU A CA 1
ATOM 869 C C . GLU A 1 110 ? -8.126 3.035 3.461 1.00 40.88 110 GLU A C 1
ATOM 871 O O . GLU A 1 110 ? -8.971 3.755 2.935 1.00 40.88 110 GLU A O 1
ATOM 876 N N . GLN A 1 111 ? -7.391 3.467 4.488 1.00 41.69 111 GLN A N 1
ATOM 877 C CA . GLN A 1 111 ? -7.530 4.793 5.101 1.00 41.69 111 GLN A CA 1
ATOM 878 C C . GLN A 1 111 ? -6.750 5.871 4.333 1.00 41.69 111 GLN A C 1
ATOM 880 O O . GLN A 1 111 ? -7.229 6.989 4.160 1.00 41.69 111 GLN A O 1
ATOM 885 N N . VAL A 1 112 ? -5.568 5.515 3.814 1.00 36.50 112 VAL A N 1
ATOM 886 C CA . VAL A 1 112 ? -4.656 6.423 3.090 1.00 36.50 112 VAL A CA 1
ATOM 887 C C . VAL A 1 112 ? -5.102 6.645 1.637 1.00 36.50 112 VAL A C 1
ATOM 889 O O . VAL A 1 112 ? -4.867 7.700 1.049 1.00 36.50 112 VAL A O 1
ATOM 892 N N . SER A 1 113 ? -5.817 5.683 1.050 1.00 34.00 113 SER A N 1
ATOM 893 C CA . SER A 1 113 ? -6.333 5.767 -0.325 1.00 34.00 113 SER A CA 1
ATOM 894 C C . SER A 1 113 ? -7.513 6.738 -0.503 1.00 34.00 113 SER A C 1
ATOM 896 O O . SER A 1 113 ? -7.889 7.025 -1.639 1.00 34.00 113 SER A O 1
ATOM 898 N N . ARG A 1 114 ? -8.011 7.364 0.578 1.00 40.50 114 ARG A N 1
ATOM 899 C CA . ARG A 1 114 ? -8.944 8.508 0.506 1.00 40.50 114 ARG A CA 1
ATOM 900 C C . ARG A 1 114 ? -8.377 9.724 -0.251 1.00 40.50 114 ARG A C 1
ATOM 902 O O . ARG A 1 114 ? -9.149 10.578 -0.669 1.00 40.50 114 ARG A O 1
ATOM 909 N N . ILE A 1 115 ? -7.061 9.786 -0.489 1.00 40.03 115 ILE A N 1
ATOM 910 C CA . ILE A 1 115 ? -6.384 10.951 -1.092 1.00 40.03 115 ILE A CA 1
ATOM 911 C C . ILE A 1 115 ? -6.334 10.922 -2.636 1.00 40.03 115 ILE A C 1
ATOM 913 O O . ILE A 1 115 ? -6.026 11.939 -3.257 1.00 40.03 115 ILE A O 1
ATOM 917 N N . ARG A 1 116 ? -6.676 9.820 -3.322 1.00 31.41 116 ARG A N 1
ATOM 918 C CA . ARG A 1 116 ? -6.616 9.782 -4.801 1.00 31.41 116 ARG A CA 1
ATOM 919 C C . ARG A 1 116 ? -7.959 9.455 -5.439 1.00 31.41 116 ARG A C 1
ATOM 921 O O . ARG A 1 116 ? -8.309 8.296 -5.589 1.00 31.41 116 ARG A O 1
ATOM 928 N N . ASN A 1 117 ? -8.664 10.518 -5.835 1.00 34.69 117 ASN A N 1
ATOM 929 C CA . ASN A 1 117 ? -9.676 10.624 -6.898 1.00 34.69 117 ASN A CA 1
ATOM 930 C C . ASN A 1 117 ? -10.035 9.328 -7.665 1.00 34.69 117 ASN A C 1
ATOM 932 O O . ASN A 1 117 ? -9.781 9.226 -8.864 1.00 34.69 117 ASN A O 1
ATOM 936 N N . VAL A 1 118 ? -10.723 8.382 -7.025 1.00 37.84 118 VAL A N 1
ATOM 937 C CA . VAL A 1 118 ? -11.511 7.358 -7.722 1.00 37.84 118 VAL A CA 1
ATOM 938 C C . VAL A 1 118 ? -12.977 7.669 -7.449 1.00 37.84 118 VAL A C 1
ATOM 940 O O . VAL A 1 118 ? -13.506 7.419 -6.371 1.00 37.84 118 VAL A O 1
ATOM 943 N N . ARG A 1 119 ? -13.625 8.301 -8.432 1.00 30.91 119 ARG A N 1
ATOM 944 C CA . ARG A 1 119 ? -15.051 8.674 -8.441 1.00 30.91 119 ARG A CA 1
ATOM 945 C C . ARG A 1 119 ? -15.953 7.497 -8.849 1.00 30.91 119 ARG A C 1
ATOM 947 O O . ARG A 1 119 ? -16.916 7.686 -9.584 1.00 30.91 119 ARG A O 1
ATOM 954 N N . GLU A 1 120 ? -15.673 6.292 -8.371 1.00 37.25 120 GLU A N 1
ATOM 955 C CA . GLU A 1 120 ? -16.600 5.166 -8.509 1.00 37.25 120 GLU A CA 1
ATOM 956 C C . GLU A 1 120 ? -17.115 4.776 -7.129 1.00 37.25 120 GLU A C 1
ATOM 958 O O . GLU A 1 120 ? -16.344 4.547 -6.197 1.00 37.25 120 GLU A O 1
ATOM 963 N N . ALA A 1 121 ? -18.441 4.769 -6.979 1.00 38.31 121 ALA A N 1
ATOM 964 C CA . ALA A 1 121 ? -19.085 4.321 -5.757 1.00 38.31 121 ALA A CA 1
ATOM 965 C C . ALA A 1 121 ? -18.726 2.848 -5.538 1.00 38.31 121 ALA A C 1
ATOM 967 O O . ALA A 1 121 ? -19.124 1.977 -6.312 1.00 38.31 121 ALA A O 1
ATOM 968 N N . LEU A 1 122 ? -17.939 2.590 -4.496 1.00 46.03 122 LEU A N 1
ATOM 969 C CA . LEU A 1 122 ? -17.498 1.248 -4.157 1.00 46.03 122 LEU A CA 1
ATOM 970 C C . LEU A 1 122 ? -18.691 0.361 -3.748 1.00 46.03 122 LEU A C 1
ATOM 972 O O . LEU A 1 122 ? -19.701 0.868 -3.247 1.00 46.03 122 LEU A O 1
ATOM 976 N N . PRO A 1 123 ? -18.590 -0.965 -3.944 1.00 44.38 123 PRO A N 1
ATOM 977 C CA . PRO A 1 123 ? -19.661 -1.899 -3.628 1.00 44.38 123 PRO A CA 1
ATOM 978 C C . PRO A 1 123 ? -20.128 -1.811 -2.172 1.00 44.38 123 PRO A C 1
ATOM 980 O O . PRO A 1 123 ? -19.328 -1.804 -1.242 1.00 44.38 123 PRO A O 1
ATOM 983 N N . SER A 1 124 ? -21.438 -1.818 -1.945 1.00 48.97 124 SER A N 1
ATOM 984 C CA . SER A 1 124 ? -22.024 -1.703 -0.604 1.00 48.97 124 SER A CA 1
ATOM 985 C C . SER A 1 124 ? -22.090 -3.021 0.184 1.00 48.97 124 SER A C 1
ATOM 987 O O . SER A 1 124 ? -22.508 -2.994 1.342 1.00 48.97 124 SER A O 1
ATOM 989 N N . SER A 1 125 ? -21.694 -4.167 -0.398 1.00 52.53 125 SER A N 1
ATOM 990 C CA . SER A 1 125 ? -21.840 -5.488 0.238 1.00 52.53 125 SER A CA 1
ATOM 991 C C . SER A 1 125 ? -20.509 -6.195 0.551 1.00 52.53 125 SER A C 1
ATOM 993 O O . SER A 1 125 ? -19.615 -6.229 -0.299 1.00 52.53 125 SER A O 1
ATOM 995 N N . PRO A 1 126 ? -20.376 -6.831 1.736 1.00 51.59 126 PRO A N 1
ATOM 996 C CA . PRO A 1 126 ? -19.214 -7.640 2.128 1.00 51.59 126 PRO A CA 1
ATOM 997 C C . PRO A 1 126 ? -18.798 -8.724 1.121 1.00 51.59 126 PRO A C 1
ATOM 999 O O . PRO A 1 126 ? -17.617 -9.061 1.046 1.00 51.59 126 PRO A O 1
ATOM 1002 N N . GLU A 1 127 ? -19.726 -9.290 0.340 1.00 52.47 127 GLU A N 1
ATOM 1003 C CA . GLU A 1 127 ? -19.389 -10.291 -0.682 1.00 52.47 127 GLU A CA 1
ATOM 1004 C C . GLU A 1 127 ? -18.646 -9.694 -1.882 1.00 52.47 127 GLU A C 1
ATOM 1006 O O . GLU A 1 127 ? -17.706 -10.313 -2.378 1.00 52.47 127 GLU A O 1
ATOM 1011 N N . MET A 1 128 ? -19.018 -8.489 -2.328 1.00 45.69 128 MET A N 1
ATOM 1012 C CA . MET A 1 128 ? -18.316 -7.804 -3.421 1.00 45.69 128 MET A CA 1
ATOM 1013 C C . MET A 1 128 ? -16.890 -7.420 -3.014 1.00 45.69 128 MET A C 1
ATOM 1015 O O . MET A 1 128 ? -15.978 -7.484 -3.835 1.00 45.69 128 MET A O 1
ATOM 1019 N N . TRP A 1 129 ? -16.671 -7.117 -1.732 1.00 45.44 129 TRP A N 1
ATOM 1020 C CA . TRP A 1 129 ? -15.333 -6.892 -1.180 1.00 45.44 129 TRP A CA 1
ATOM 1021 C C . TRP A 1 129 ? -14.482 -8.157 -1.181 1.00 45.44 129 TRP A C 1
ATOM 1023 O O . TRP A 1 129 ? -13.343 -8.123 -1.634 1.00 45.44 129 TRP A O 1
ATOM 1033 N N . LYS A 1 130 ? -15.043 -9.297 -0.758 1.00 52.31 130 LYS A N 1
ATOM 1034 C CA . LYS A 1 130 ? -14.360 -10.600 -0.853 1.00 52.31 130 LYS A CA 1
ATOM 1035 C C . LYS A 1 130 ? -14.032 -10.968 -2.297 1.00 52.31 130 LYS A C 1
ATOM 1037 O O . LYS A 1 130 ? -12.991 -11.561 -2.559 1.00 52.31 130 LYS A O 1
ATOM 1042 N N . LEU A 1 131 ? -14.911 -10.628 -3.238 1.00 51.03 131 LEU A N 1
ATOM 1043 C CA . LEU A 1 131 ? -14.660 -10.838 -4.658 1.00 51.03 131 LEU A CA 1
ATOM 1044 C C . LEU A 1 131 ? -13.507 -9.953 -5.151 1.00 51.03 131 LEU A C 1
ATOM 1046 O O . LEU A 1 131 ? -12.574 -10.475 -5.752 1.00 51.03 131 LEU A O 1
ATOM 1050 N N . GLY A 1 132 ? -13.524 -8.654 -4.844 1.00 52.78 132 GLY A N 1
ATOM 1051 C CA . GLY A 1 132 ? -12.432 -7.734 -5.177 1.00 52.78 132 GLY A CA 1
ATOM 1052 C C . GLY A 1 132 ? -11.095 -8.130 -4.543 1.00 52.78 132 GLY A C 1
ATOM 1053 O O . GLY A 1 132 ? -10.053 -8.044 -5.189 1.00 52.78 132 GLY A O 1
ATOM 1054 N N . ASP A 1 133 ? -11.118 -8.632 -3.308 1.00 52.47 133 ASP A N 1
ATOM 1055 C CA . ASP A 1 133 ? -9.936 -9.121 -2.597 1.00 52.47 133 ASP A CA 1
ATOM 1056 C C . ASP A 1 133 ? -9.350 -10.383 -3.236 1.00 52.47 133 ASP A C 1
ATOM 1058 O O . ASP A 1 133 ? -8.155 -10.427 -3.529 1.00 52.47 133 ASP A O 1
ATOM 1062 N N . ASN A 1 134 ? -10.196 -11.371 -3.539 1.00 50.94 134 ASN A N 1
ATOM 1063 C CA . ASN A 1 134 ? -9.779 -12.571 -4.258 1.00 50.94 134 ASN A CA 1
ATOM 1064 C C . ASN A 1 134 ? -9.237 -12.224 -5.648 1.00 50.94 134 ASN A C 1
ATOM 1066 O O . ASN A 1 134 ? -8.206 -12.759 -6.042 1.00 50.94 134 ASN A O 1
ATOM 1070 N N . ILE A 1 135 ? -9.875 -11.294 -6.368 1.00 52.91 135 ILE A N 1
ATOM 1071 C CA . ILE A 1 135 ? -9.373 -10.795 -7.654 1.00 52.91 135 ILE A CA 1
ATOM 1072 C C . ILE A 1 135 ? -7.988 -10.168 -7.469 1.00 52.91 135 ILE A C 1
ATOM 1074 O O . ILE A 1 135 ? -7.065 -10.508 -8.202 1.00 52.91 135 ILE A O 1
ATOM 1078 N N . PHE A 1 136 ? -7.799 -9.310 -6.465 1.00 55.94 136 PHE A N 1
ATOM 1079 C CA . PHE A 1 136 ? -6.506 -8.676 -6.211 1.00 55.94 136 PHE A CA 1
ATOM 1080 C C . PHE A 1 136 ? -5.424 -9.678 -5.785 1.00 55.94 136 PHE A C 1
ATOM 1082 O O . PHE A 1 136 ? -4.288 -9.564 -6.235 1.00 55.94 136 PHE A O 1
ATOM 1089 N N . ARG A 1 137 ? -5.757 -10.689 -4.971 1.00 56.62 137 ARG A N 1
ATOM 1090 C CA . ARG A 1 137 ? -4.842 -11.788 -4.622 1.00 56.62 137 ARG A CA 1
ATOM 1091 C C . ARG A 1 137 ? -4.448 -12.603 -5.845 1.00 56.62 137 ARG A C 1
ATOM 1093 O O . ARG A 1 137 ? -3.262 -12.814 -6.053 1.00 56.62 137 ARG A O 1
ATOM 1100 N N . ILE A 1 138 ? -5.412 -12.985 -6.683 1.00 60.19 138 ILE A N 1
ATOM 1101 C CA . ILE A 1 138 ? -5.153 -13.678 -7.952 1.00 60.19 138 ILE A CA 1
ATOM 1102 C C . ILE A 1 138 ? -4.208 -12.834 -8.820 1.00 60.19 138 ILE A C 1
ATOM 1104 O O . ILE A 1 138 ? -3.202 -13.339 -9.312 1.00 60.19 138 ILE A O 1
ATOM 1108 N N . LEU A 1 139 ? -4.472 -11.531 -8.951 1.00 61.56 139 LEU A N 1
ATOM 1109 C CA . LEU A 1 139 ? -3.597 -10.618 -9.689 1.00 61.56 139 LEU A CA 1
ATOM 1110 C C . LEU A 1 139 ? -2.186 -10.567 -9.083 1.00 61.56 139 LEU A C 1
ATOM 1112 O O . LEU A 1 139 ? -1.205 -10.655 -9.815 1.00 61.56 139 LEU A O 1
ATOM 1116 N N . LEU A 1 140 ? -2.068 -10.475 -7.756 1.00 64.75 140 LEU A N 1
ATOM 1117 C CA . LEU A 1 140 ? -0.787 -10.417 -7.052 1.00 64.75 140 LEU A CA 1
ATOM 1118 C C . LEU A 1 140 ? 0.011 -11.726 -7.093 1.00 64.75 140 LEU A C 1
ATOM 1120 O O . LEU A 1 140 ? 1.239 -11.645 -7.127 1.00 64.75 140 LEU A O 1
ATOM 1124 N N . ASP A 1 141 ? -0.643 -12.885 -7.056 1.00 65.31 141 ASP A N 1
ATOM 1125 C CA . ASP A 1 141 ? -0.007 -14.211 -7.084 1.00 65.31 141 ASP A CA 1
ATOM 1126 C C . ASP A 1 141 ? 0.498 -14.570 -8.490 1.00 65.31 141 ASP A C 1
ATOM 1128 O O . ASP A 1 141 ? 1.433 -15.357 -8.659 1.00 65.31 141 ASP A O 1
ATOM 1132 N N . HIS A 1 142 ? -0.098 -13.973 -9.523 1.00 71.88 142 HIS A N 1
ATOM 1133 C CA . HIS A 1 142 ? 0.346 -14.136 -10.905 1.00 71.88 142 HIS A CA 1
ATOM 1134 C C . HIS A 1 142 ? 1.319 -13.046 -11.365 1.00 71.88 142 HIS A C 1
ATOM 1136 O O . HIS A 1 142 ? 1.942 -13.201 -12.417 1.00 71.88 142 HIS A O 1
ATOM 1142 N N . MET A 1 143 ? 1.500 -11.985 -10.579 1.00 83.50 143 MET A N 1
ATOM 1143 C CA . MET A 1 143 ? 2.412 -10.884 -10.872 1.00 83.50 143 MET A CA 1
ATOM 1144 C C . MET A 1 143 ? 3.868 -11.286 -10.640 1.00 83.50 143 MET A C 1
ATOM 1146 O O . MET A 1 143 ? 4.274 -11.616 -9.529 1.00 83.50 143 MET A O 1
ATOM 1150 N N . LEU A 1 144 ? 4.659 -11.225 -11.707 1.00 86.81 144 LEU A N 1
ATOM 1151 C CA . LEU A 1 144 ? 6.091 -11.497 -11.693 1.00 86.81 144 LEU A CA 1
ATOM 1152 C C . LEU A 1 144 ? 6.893 -10.250 -11.334 1.00 86.81 144 LEU A C 1
ATOM 1154 O O . LEU A 1 144 ? 7.849 -10.339 -10.574 1.00 86.81 144 LEU A O 1
ATOM 1158 N N . LEU A 1 145 ? 6.508 -9.094 -11.867 1.00 88.50 145 LEU A N 1
ATOM 1159 C CA . LEU A 1 145 ? 7.228 -7.843 -11.667 1.00 88.50 145 LEU A CA 1
ATOM 1160 C C . LEU A 1 145 ? 6.262 -6.665 -11.743 1.00 88.50 145 LEU A C 1
ATOM 1162 O O . LEU A 1 145 ? 5.402 -6.624 -12.618 1.00 88.50 145 LEU A O 1
ATOM 1166 N N . LEU A 1 146 ? 6.417 -5.715 -10.832 1.00 89.62 146 LEU A N 1
ATOM 1167 C CA . LEU A 1 146 ? 5.717 -4.440 -10.814 1.00 89.62 146 LEU A CA 1
ATOM 1168 C C . LEU A 1 146 ? 6.748 -3.349 -10.597 1.00 89.62 146 LEU A C 1
ATOM 1170 O O . LEU A 1 146 ? 7.431 -3.347 -9.569 1.00 89.62 146 LEU A O 1
ATOM 1174 N N . SER A 1 147 ? 6.820 -2.408 -11.527 1.00 90.00 147 SER A N 1
ATOM 1175 C CA . SER A 1 147 ? 7.798 -1.329 -11.479 1.00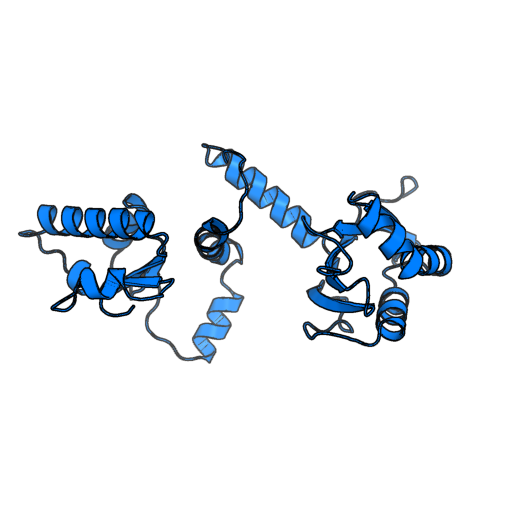 90.00 147 SER A CA 1
ATOM 1176 C C . SER A 1 147 ? 7.199 -0.008 -11.943 1.00 90.00 147 SER A C 1
ATOM 1178 O O . SER A 1 147 ? 6.306 0.013 -12.790 1.00 90.00 147 SER A O 1
ATOM 1180 N N . ARG A 1 148 ? 7.730 1.108 -11.441 1.00 91.12 148 ARG A N 1
ATOM 1181 C CA . ARG A 1 148 ? 7.614 2.396 -12.129 1.00 91.12 148 ARG A CA 1
ATOM 1182 C C . ARG A 1 148 ? 8.742 2.511 -13.133 1.00 91.12 148 ARG A C 1
ATOM 1184 O O . ARG A 1 148 ? 9.885 2.174 -12.831 1.00 91.12 148 ARG A O 1
ATOM 1191 N N . PHE A 1 149 ? 8.416 2.999 -14.317 1.00 91.81 149 PHE A N 1
ATOM 1192 C CA . PHE A 1 149 ? 9.352 3.131 -15.417 1.00 91.81 149 PHE A CA 1
ATOM 1193 C C . PHE A 1 149 ? 9.313 4.546 -15.981 1.00 91.81 149 PHE A C 1
ATOM 1195 O O . PHE A 1 149 ? 8.246 5.079 -16.283 1.00 91.81 149 PHE A O 1
ATOM 1202 N N . ASN A 1 150 ? 10.485 5.162 -16.101 1.00 92.88 150 ASN A N 1
ATOM 1203 C CA . ASN A 1 150 ? 10.644 6.508 -16.622 1.00 92.88 150 ASN A CA 1
ATOM 1204 C C . ASN A 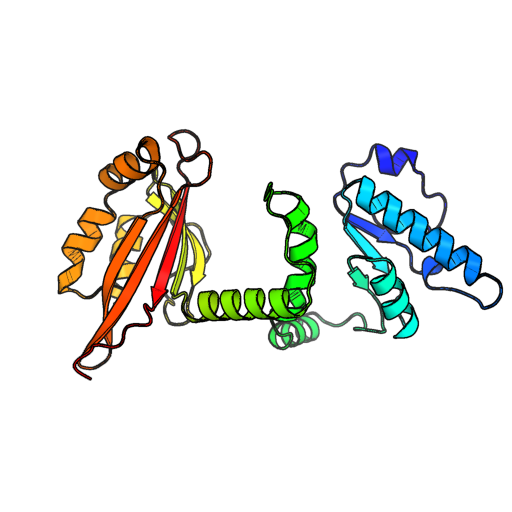1 150 ? 10.993 6.465 -18.115 1.00 92.88 150 ASN A C 1
ATOM 1206 O O . ASN A 1 150 ? 12.082 6.043 -18.499 1.00 92.88 150 ASN A O 1
ATOM 1210 N N . LEU A 1 151 ? 10.098 6.962 -18.966 1.00 92.56 151 LEU A N 1
ATOM 1211 C CA . LEU A 1 151 ? 10.241 6.907 -20.425 1.00 92.56 151 LEU A CA 1
ATOM 1212 C C . LEU A 1 151 ? 11.311 7.853 -21.002 1.00 92.56 151 LEU A C 1
ATOM 1214 O O . LEU A 1 151 ? 11.669 7.755 -22.182 1.00 92.56 151 LEU A O 1
ATOM 1218 N N . ILE A 1 152 ? 11.812 8.799 -20.205 1.00 91.81 152 ILE A N 1
ATOM 1219 C CA . ILE A 1 152 ? 12.885 9.711 -20.619 1.00 91.81 152 ILE A CA 1
ATOM 1220 C C . ILE A 1 152 ? 14.238 9.103 -20.287 1.00 91.81 152 ILE A C 1
ATOM 1222 O O . ILE A 1 152 ? 15.092 9.004 -21.166 1.00 91.81 152 ILE A O 1
ATOM 1226 N N . THR A 1 153 ? 14.427 8.706 -19.031 1.00 90.25 153 THR A N 1
ATOM 1227 C CA . THR A 1 153 ? 15.728 8.248 -18.532 1.00 90.25 153 THR A CA 1
ATOM 1228 C C . THR A 1 153 ? 15.948 6.753 -18.729 1.00 90.25 153 THR A C 1
ATOM 1230 O O . THR A 1 153 ? 17.087 6.305 -18.691 1.00 90.25 153 THR A O 1
ATOM 1233 N N . GLY A 1 154 ? 14.877 5.977 -18.913 1.00 90.12 154 GLY A N 1
ATOM 1234 C CA . GLY A 1 154 ? 14.908 4.520 -18.813 1.00 90.12 154 GLY A CA 1
ATOM 1235 C C . GLY A 1 154 ? 15.046 4.017 -17.373 1.00 90.12 154 GLY A C 1
ATOM 1236 O O . GLY A 1 154 ? 15.213 2.820 -17.165 1.00 90.12 154 GLY A O 1
ATOM 1237 N N . GLY A 1 155 ? 14.990 4.913 -16.383 1.00 90.44 155 GLY A N 1
ATOM 1238 C CA . GLY A 1 155 ? 15.143 4.558 -14.980 1.00 90.44 155 GLY A CA 1
ATOM 1239 C C . GLY A 1 155 ? 13.944 3.788 -14.434 1.00 90.44 155 GLY A C 1
ATOM 1240 O O . GLY A 1 155 ? 12.801 4.001 -14.851 1.00 90.44 155 GLY A O 1
ATOM 1241 N N . MET A 1 156 ? 14.220 2.880 -13.504 1.00 89.56 156 MET A N 1
ATOM 1242 C CA . MET A 1 156 ? 13.285 1.860 -13.057 1.00 89.56 156 MET A CA 1
ATOM 1243 C C . MET A 1 156 ? 13.262 1.708 -11.548 1.00 89.56 156 MET A C 1
ATOM 1245 O O . MET A 1 156 ? 14.291 1.522 -10.917 1.00 89.56 156 MET A O 1
ATOM 1249 N N . GLU A 1 157 ? 12.063 1.743 -10.980 1.00 88.31 157 GLU A N 1
ATOM 1250 C CA . GLU A 1 157 ? 11.814 1.529 -9.557 1.00 88.31 157 GLU A CA 1
ATOM 1251 C C . GLU A 1 157 ? 10.975 0.263 -9.400 1.00 88.31 157 GLU A C 1
ATOM 1253 O O . GLU A 1 157 ? 9.802 0.248 -9.774 1.00 88.31 157 GLU A O 1
ATOM 1258 N N . THR A 1 158 ? 11.548 -0.821 -8.883 1.00 87.44 158 THR A N 1
ATOM 1259 C CA . THR A 1 158 ? 10.775 -2.045 -8.632 1.00 87.44 158 THR A CA 1
ATOM 1260 C C . THR A 1 158 ? 9.966 -1.895 -7.352 1.00 87.44 158 THR A C 1
ATOM 1262 O O . THR A 1 158 ? 10.521 -1.745 -6.271 1.00 87.44 158 THR A O 1
ATOM 1265 N N . ILE A 1 159 ? 8.645 -2.004 -7.465 1.00 83.50 159 ILE A N 1
ATOM 1266 C CA . ILE A 1 159 ? 7.714 -1.967 -6.332 1.00 83.50 159 ILE A CA 1
ATOM 1267 C C . ILE A 1 159 ? 7.527 -3.376 -5.757 1.00 83.50 159 ILE A C 1
ATOM 1269 O O . ILE A 1 159 ? 7.527 -3.571 -4.544 1.00 83.50 159 ILE A O 1
ATOM 1273 N N . LYS A 1 160 ? 7.340 -4.372 -6.631 1.00 84.38 160 LYS A N 1
ATOM 1274 C CA . LYS A 1 160 ? 7.152 -5.777 -6.248 1.00 84.38 160 LYS A CA 1
ATOM 1275 C C . LYS A 1 160 ? 7.798 -6.688 -7.280 1.00 84.38 160 LYS A C 1
ATOM 1277 O O . LYS A 1 160 ? 7.742 -6.424 -8.477 1.00 84.38 160 LYS A O 1
ATOM 1282 N N . ARG A 1 161 ? 8.338 -7.811 -6.813 1.00 86.81 161 ARG A N 1
ATOM 1283 C CA . ARG A 1 161 ? 8.807 -8.899 -7.667 1.00 86.81 161 ARG A CA 1
ATOM 1284 C C . ARG A 1 161 ? 8.436 -10.259 -7.102 1.00 86.81 161 ARG A C 1
ATOM 1286 O O . ARG A 1 161 ? 8.275 -10.417 -5.892 1.00 86.81 161 ARG A O 1
ATOM 1293 N N . ASP A 1 162 ? 8.352 -11.237 -7.987 1.00 83.56 162 ASP A N 1
ATOM 1294 C CA . ASP A 1 162 ? 8.342 -12.644 -7.624 1.00 83.56 162 ASP A CA 1
ATOM 1295 C C . ASP A 1 162 ? 9.709 -13.022 -7.012 1.00 83.56 162 ASP A C 1
ATOM 1297 O O . ASP A 1 162 ? 10.754 -12.535 -7.473 1.00 83.56 162 ASP A O 1
ATOM 1301 N N . PRO A 1 163 ? 9.736 -13.869 -5.968 1.00 79.38 163 PRO A N 1
ATOM 1302 C CA . PRO A 1 163 ? 10.979 -14.315 -5.348 1.00 79.38 163 PRO A CA 1
ATOM 1303 C C . PRO A 1 163 ? 11.986 -14.911 -6.336 1.00 79.38 163 PRO A C 1
ATOM 1305 O O . PRO A 1 163 ? 13.179 -14.709 -6.143 1.00 79.38 163 PRO A O 1
ATOM 1308 N N . SER A 1 164 ? 11.522 -15.555 -7.416 1.00 79.81 164 SER A N 1
ATOM 1309 C CA . SER A 1 164 ? 12.380 -16.145 -8.457 1.00 79.81 164 SER A CA 1
ATOM 1310 C C . SER A 1 164 ? 13.190 -15.133 -9.273 1.00 79.81 164 SER A C 1
ATOM 1312 O O . SER A 1 164 ? 14.077 -15.539 -10.012 1.00 79.81 164 SER A O 1
ATOM 1314 N N . LEU A 1 165 ? 12.909 -13.834 -9.146 1.00 82.62 165 LEU A N 1
ATOM 1315 C CA . LEU A 1 165 ? 13.593 -12.753 -9.857 1.00 82.62 165 LEU A CA 1
ATOM 1316 C C . LEU A 1 165 ? 14.643 -12.067 -8.971 1.00 82.62 165 LEU A C 1
ATOM 1318 O O . LEU A 1 165 ? 14.583 -10.860 -8.741 1.00 82.62 165 LEU A O 1
ATOM 1322 N N . GLU A 1 166 ? 15.585 -12.832 -8.418 1.00 74.06 166 GLU A N 1
ATOM 1323 C CA . GLU A 1 166 ? 16.546 -12.350 -7.410 1.00 74.06 166 GLU A CA 1
ATOM 1324 C C . GLU A 1 166 ? 17.432 -11.194 -7.890 1.00 74.06 166 GLU A C 1
ATOM 1326 O O . GLU A 1 166 ? 17.784 -10.332 -7.086 1.00 74.06 166 GLU A O 1
ATOM 1331 N N . GLY A 1 167 ? 17.726 -11.117 -9.192 1.00 74.81 167 GLY A N 1
ATOM 1332 C CA . GLY A 1 167 ? 18.521 -10.034 -9.768 1.00 74.81 167 GLY A CA 1
ATOM 1333 C C . GLY A 1 167 ? 17.837 -8.659 -9.784 1.00 74.81 167 GLY A C 1
ATOM 1334 O O . GLY A 1 167 ? 18.481 -7.671 -10.131 1.00 74.81 167 GLY A O 1
ATOM 1335 N N . PHE A 1 168 ? 16.552 -8.559 -9.431 1.00 77.31 168 PHE A N 1
ATOM 1336 C CA . PHE A 1 168 ? 15.830 -7.286 -9.376 1.00 77.31 168 PHE A CA 1
ATOM 1337 C C . PHE A 1 168 ? 15.779 -6.754 -7.937 1.00 77.31 168 PHE A C 1
ATOM 1339 O O . PHE A 1 168 ? 15.103 -7.304 -7.067 1.00 77.31 168 PHE A O 1
ATOM 1346 N N . GLY A 1 169 ? 16.503 -5.667 -7.673 1.00 71.44 169 GLY A N 1
ATOM 1347 C CA . GLY A 1 169 ? 16.411 -4.936 -6.407 1.00 71.44 169 GLY A CA 1
ATOM 1348 C C . GLY A 1 169 ? 15.120 -4.116 -6.302 1.00 71.44 169 GLY A C 1
ATOM 1349 O O . GLY A 1 169 ? 14.435 -3.910 -7.301 1.00 71.44 169 GLY A O 1
ATOM 1350 N N . ILE A 1 170 ? 14.808 -3.642 -5.092 1.00 68.31 170 ILE A N 1
ATOM 1351 C CA . ILE A 1 170 ? 13.738 -2.651 -4.826 1.00 68.31 170 ILE A CA 1
ATOM 1352 C C . ILE A 1 170 ? 14.269 -1.214 -5.033 1.00 68.31 170 ILE A C 1
ATOM 1354 O O . ILE A 1 170 ? 13.513 -0.252 -5.098 1.00 68.31 170 ILE A O 1
ATOM 1358 N N . GLU A 1 171 ? 15.587 -1.061 -5.164 1.00 76.12 171 GLU A N 1
ATOM 1359 C CA . GLU A 1 171 ? 16.239 0.223 -5.406 1.00 76.12 171 GLU A CA 1
ATOM 1360 C C . GLU A 1 171 ? 15.989 0.747 -6.826 1.00 76.12 171 GLU A C 1
ATOM 1362 O O . GLU A 1 171 ? 15.662 -0.002 -7.749 1.00 76.12 171 GLU A O 1
ATOM 1367 N N . TYR A 1 172 ? 16.161 2.059 -6.992 1.00 80.50 172 TYR A N 1
ATOM 1368 C CA . TYR A 1 172 ? 16.038 2.717 -8.284 1.00 80.50 172 TYR A CA 1
ATOM 1369 C C . TYR A 1 172 ? 17.258 2.431 -9.167 1.00 80.50 172 TYR A C 1
ATOM 1371 O O . TYR A 1 172 ? 18.383 2.801 -8.829 1.00 80.50 172 TYR A O 1
ATOM 1379 N N . GLU A 1 173 ? 17.031 1.815 -10.323 1.00 83.00 173 GLU A N 1
ATOM 1380 C CA . GLU A 1 173 ? 18.061 1.469 -11.299 1.00 83.00 173 GLU A CA 1
ATOM 1381 C C . GLU A 1 173 ? 18.056 2.450 -12.472 1.00 83.00 173 GLU A C 1
ATOM 1383 O O . GLU A 1 173 ? 17.006 2.806 -13.006 1.00 83.00 173 GLU A O 1
ATOM 1388 N N . THR A 1 174 ? 19.240 2.896 -12.888 1.00 86.06 174 THR A N 1
ATOM 1389 C CA . THR A 1 174 ? 19.415 3.869 -13.980 1.00 86.06 174 THR A CA 1
ATOM 1390 C C . THR A 1 174 ? 20.016 3.261 -15.245 1.00 86.06 174 THR A C 1
ATOM 1392 O O . THR A 1 174 ? 19.931 3.873 -16.310 1.00 86.06 174 THR A O 1
ATOM 1395 N N . ASP A 1 175 ? 20.597 2.062 -15.158 1.00 88.19 175 ASP A N 1
ATOM 1396 C CA . ASP A 1 175 ? 21.179 1.348 -16.296 1.00 88.19 175 ASP A CA 1
ATOM 1397 C C . ASP A 1 175 ? 20.110 0.518 -17.020 1.00 88.19 175 ASP A C 1
ATOM 1399 O O . ASP A 1 175 ? 19.929 -0.683 -16.806 1.00 88.19 175 ASP A O 1
ATOM 1403 N N . TYR A 1 176 ? 19.375 1.204 -17.891 1.00 88.44 176 TYR A N 1
ATOM 1404 C CA . TYR A 1 176 ? 18.299 0.617 -18.677 1.00 88.44 176 TYR A CA 1
ATOM 1405 C C . TYR A 1 176 ? 18.741 -0.587 -19.546 1.00 88.44 176 TYR A C 1
ATOM 1407 O O . TYR A 1 176 ? 18.073 -1.624 -19.496 1.00 88.44 176 TYR A O 1
ATOM 1415 N N . PRO A 1 177 ? 19.856 -0.536 -20.309 1.00 89.00 177 PRO A N 1
ATOM 1416 C CA . PRO A 1 177 ? 20.354 -1.702 -21.045 1.00 89.00 177 PRO A CA 1
ATOM 1417 C C . PRO A 1 177 ? 20.621 -2.930 -20.168 1.00 89.00 177 PRO A C 1
ATOM 1419 O O . PRO A 1 177 ? 20.270 -4.052 -20.557 1.00 89.00 177 PRO A O 1
ATOM 1422 N N . THR A 1 178 ? 21.212 -2.735 -18.987 1.00 88.38 178 THR A N 1
ATOM 1423 C CA . THR A 1 178 ? 21.457 -3.826 -18.035 1.00 88.38 178 THR A CA 1
ATOM 1424 C C . THR A 1 178 ? 20.145 -4.395 -17.505 1.00 88.38 178 THR A C 1
ATOM 1426 O O . THR A 1 178 ? 19.982 -5.617 -17.481 1.00 88.38 178 THR A O 1
ATOM 1429 N N . TYR A 1 179 ? 19.171 -3.541 -17.182 1.00 87.50 179 TYR A N 1
ATOM 1430 C CA . TYR A 1 179 ? 17.845 -3.976 -16.745 1.00 87.50 179 TYR A CA 1
ATOM 1431 C C . TYR A 1 179 ? 17.136 -4.838 -17.800 1.00 87.50 179 TYR A C 1
ATOM 1433 O O . TYR A 1 179 ? 16.667 -5.939 -17.503 1.00 87.50 179 TYR A O 1
ATOM 1441 N N . ILE A 1 180 ? 17.101 -4.383 -19.059 1.00 89.06 180 ILE A N 1
ATOM 1442 C CA . ILE A 1 180 ? 16.505 -5.145 -20.168 1.00 89.06 180 ILE A CA 1
ATOM 1443 C C . ILE A 1 180 ? 17.233 -6.474 -20.370 1.00 89.06 180 ILE A C 1
ATOM 1445 O O . ILE A 1 180 ? 16.594 -7.515 -20.529 1.00 89.06 180 ILE A O 1
ATOM 1449 N N . SER A 1 181 ? 18.565 -6.466 -20.315 1.00 88.44 181 SER A N 1
ATOM 1450 C CA . SER A 1 181 ? 19.364 -7.690 -20.428 1.00 88.44 181 SER A CA 1
ATOM 1451 C C . SER A 1 181 ? 19.051 -8.676 -19.303 1.00 88.44 181 SER A C 1
ATOM 1453 O O . SER A 1 181 ? 18.974 -9.878 -19.551 1.00 88.44 181 SER A O 1
ATOM 1455 N N . ARG A 1 182 ? 18.794 -8.180 -18.087 1.00 88.62 182 ARG A N 1
ATOM 1456 C CA . ARG A 1 182 ? 18.380 -8.997 -16.945 1.00 88.62 182 ARG A CA 1
ATOM 1457 C C . ARG A 1 182 ? 16.990 -9.597 -17.133 1.00 88.62 182 ARG A C 1
ATOM 1459 O O . ARG A 1 182 ? 16.825 -10.784 -16.882 1.00 88.62 182 ARG A O 1
ATOM 1466 N N . LEU A 1 183 ? 16.012 -8.832 -17.631 1.00 85.94 183 LEU A N 1
ATOM 1467 C CA . LEU A 1 183 ? 14.672 -9.367 -17.927 1.00 85.94 183 LEU A CA 1
ATOM 1468 C C . LEU A 1 183 ? 14.747 -10.556 -18.895 1.00 85.94 183 LEU A C 1
ATOM 1470 O O . LEU A 1 183 ? 14.081 -11.573 -18.696 1.00 85.94 183 LEU A O 1
ATOM 1474 N N . LEU A 1 184 ? 15.586 -10.441 -19.926 1.00 86.88 184 LEU A N 1
ATOM 1475 C CA . LEU A 1 184 ? 15.821 -11.512 -20.892 1.00 86.88 184 LEU A CA 1
ATOM 1476 C C . LEU A 1 184 ? 16.610 -12.681 -20.271 1.00 86.88 184 LEU A C 1
ATOM 1478 O O . LEU A 1 184 ? 16.286 -13.843 -20.512 1.00 86.88 184 LEU A O 1
ATOM 1482 N N . GLY A 1 185 ? 17.623 -12.382 -19.450 1.00 82.50 185 GLY A N 1
ATOM 1483 C CA . GLY A 1 185 ? 18.489 -13.365 -18.790 1.00 82.50 185 GLY A CA 1
ATOM 1484 C C . GLY A 1 185 ? 17.774 -14.234 -17.751 1.00 82.50 185 GLY A C 1
ATOM 1485 O O . GLY A 1 185 ? 18.024 -15.435 -17.687 1.00 82.50 185 GLY A O 1
ATOM 1486 N N . GLU A 1 186 ? 16.814 -13.663 -17.022 1.00 80.56 186 GLU A N 1
ATOM 1487 C CA . GLU A 1 186 ? 15.946 -14.363 -16.055 1.00 80.56 186 GLU A CA 1
ATOM 1488 C C . GLU A 1 186 ? 14.828 -15.177 -16.739 1.00 80.56 186 GLU A C 1
ATOM 1490 O O . GLU A 1 186 ? 13.899 -15.683 -16.101 1.00 80.56 186 GLU A O 1
ATOM 1495 N N . GLN A 1 187 ? 14.908 -15.310 -18.070 1.00 75.12 187 GLN A N 1
ATOM 1496 C CA . GLN A 1 187 ? 13.989 -16.074 -18.911 1.00 75.12 187 GLN A CA 1
ATOM 1497 C C . GLN A 1 187 ? 12.527 -15.655 -18.731 1.00 75.12 187 GLN A C 1
ATOM 1499 O O . GLN A 1 187 ? 11.642 -16.504 -18.825 1.00 75.12 187 GLN A O 1
ATOM 1504 N N . LEU A 1 188 ? 12.250 -14.369 -18.472 1.00 84.00 188 LEU A N 1
ATOM 1505 C CA . LEU A 1 188 ? 10.882 -13.824 -18.474 1.00 84.00 188 LEU A CA 1
ATOM 1506 C C . LEU A 1 188 ? 10.289 -13.773 -19.883 1.00 84.00 188 LEU A C 1
ATOM 1508 O O . LEU A 1 188 ? 9.074 -13.895 -20.047 1.00 84.00 188 LEU A O 1
ATOM 1512 N N . VAL A 1 189 ? 11.173 -13.637 -20.868 1.00 87.56 189 VAL A N 1
ATOM 1513 C CA . VAL A 1 189 ? 10.897 -13.610 -22.301 1.00 87.56 189 VAL A CA 1
ATOM 1514 C C . VAL A 1 189 ? 11.705 -14.734 -22.942 1.00 87.56 189 VAL A C 1
ATOM 1516 O O . VAL A 1 189 ? 12.881 -14.933 -22.632 1.00 87.56 189 VAL A O 1
ATOM 1519 N N . HIS A 1 190 ? 11.070 -15.509 -23.808 1.00 88.62 190 HIS A N 1
ATOM 1520 C CA . HIS A 1 190 ? 11.697 -16.594 -24.540 1.00 88.62 190 HIS A CA 1
ATOM 1521 C C . HIS A 1 190 ? 12.734 -16.014 -25.512 1.00 88.62 190 HIS A C 1
ATOM 1523 O O . HIS A 1 190 ? 12.477 -14.963 -26.095 1.00 88.62 190 HIS A O 1
ATOM 1529 N N . PRO A 1 191 ? 13.882 -16.681 -25.735 1.00 88.00 191 PRO A N 1
ATOM 1530 C CA . PRO A 1 191 ? 14.923 -16.173 -26.630 1.00 88.00 191 PRO A CA 1
ATOM 1531 C C . PRO A 1 191 ? 14.416 -15.767 -28.022 1.00 88.00 191 PRO A C 1
ATOM 1533 O O . PRO A 1 191 ? 14.798 -14.714 -28.518 1.00 88.00 191 PRO A O 1
ATOM 1536 N N . ASP A 1 192 ? 13.507 -16.552 -28.604 1.00 89.81 192 ASP A N 1
ATOM 1537 C CA . ASP A 1 192 ? 12.883 -16.255 -29.904 1.00 89.81 192 ASP A CA 1
ATOM 1538 C C . ASP A 1 192 ? 12.058 -14.954 -29.926 1.00 89.81 192 ASP A C 1
ATOM 1540 O O . ASP A 1 192 ? 11.881 -14.370 -30.988 1.00 89.81 192 ASP A O 1
ATOM 1544 N N . ASP A 1 193 ? 11.548 -14.505 -28.775 1.00 91.00 193 ASP A N 1
ATOM 1545 C CA . ASP A 1 193 ? 10.743 -13.281 -28.651 1.00 91.00 193 ASP A CA 1
ATOM 1546 C C . ASP A 1 193 ? 11.603 -12.075 -28.217 1.00 91.00 193 ASP A C 1
ATOM 1548 O O . ASP A 1 193 ? 11.102 -10.961 -28.062 1.00 91.00 193 ASP A O 1
ATOM 1552 N N . ALA A 1 194 ? 12.907 -12.274 -27.987 1.00 91.06 194 ALA A N 1
ATOM 1553 C CA . ALA A 1 194 ? 13.773 -11.264 -27.384 1.00 91.06 194 ALA A CA 1
ATOM 1554 C C . ALA A 1 194 ? 13.954 -10.020 -28.268 1.00 91.06 194 ALA A C 1
ATOM 1556 O O . ALA A 1 194 ? 14.032 -8.907 -27.748 1.00 91.06 194 ALA A O 1
ATOM 1557 N N . ASP A 1 195 ? 14.022 -10.185 -29.589 1.00 92.12 195 ASP A N 1
ATOM 1558 C CA . ASP A 1 195 ? 14.194 -9.059 -30.514 1.00 92.12 195 ASP A CA 1
ATOM 1559 C C . ASP A 1 195 ? 12.929 -8.205 -30.610 1.00 92.12 195 ASP A C 1
ATOM 1561 O O . ASP A 1 195 ? 13.004 -6.976 -30.547 1.00 92.12 195 ASP A O 1
ATOM 1565 N N . GLU A 1 196 ? 11.761 -8.847 -30.659 1.00 91.38 196 GLU A N 1
ATOM 1566 C CA . GLU A 1 196 ? 10.472 -8.159 -30.592 1.00 91.38 196 GLU A CA 1
ATOM 1567 C C . GLU A 1 196 ? 10.319 -7.419 -29.257 1.00 91.38 196 GLU A C 1
ATOM 1569 O O . GLU A 1 196 ? 9.978 -6.235 -29.236 1.00 91.38 196 GLU A O 1
ATOM 1574 N N . PHE A 1 197 ? 10.669 -8.071 -28.144 1.00 91.81 197 PHE A N 1
ATOM 1575 C CA . PHE A 1 197 ? 10.660 -7.450 -26.823 1.00 91.81 197 PHE A CA 1
ATOM 1576 C C . PHE A 1 197 ? 11.549 -6.200 -26.760 1.00 91.81 197 PHE A C 1
ATOM 1578 O O . PHE A 1 197 ? 11.115 -5.160 -26.264 1.00 91.81 197 PHE A O 1
ATOM 1585 N N . ARG A 1 198 ? 12.775 -6.258 -27.299 1.00 91.81 198 ARG A N 1
ATOM 1586 C CA . ARG A 1 198 ? 13.677 -5.092 -27.366 1.00 91.81 198 ARG A CA 1
ATOM 1587 C C . ARG A 1 198 ? 13.093 -3.965 -28.209 1.00 91.81 198 ARG A C 1
ATOM 1589 O O . ARG A 1 198 ? 13.182 -2.809 -27.806 1.00 91.81 198 ARG A O 1
ATOM 1596 N N . SER A 1 199 ? 12.486 -4.295 -29.349 1.00 91.44 199 SER A N 1
ATOM 1597 C CA . SER A 1 199 ? 11.828 -3.311 -30.212 1.00 91.44 199 SER A CA 1
ATOM 1598 C C . SER A 1 199 ? 10.667 -2.619 -29.500 1.00 91.44 199 SER A C 1
ATOM 1600 O O . SER A 1 199 ? 10.514 -1.406 -29.609 1.00 91.44 199 SER A O 1
ATOM 1602 N N . ILE A 1 200 ? 9.859 -3.375 -28.755 1.00 89.50 200 ILE A N 1
ATOM 1603 C CA . ILE A 1 200 ? 8.733 -2.850 -27.976 1.00 89.50 200 ILE A CA 1
ATOM 1604 C C . ILE A 1 200 ? 9.217 -1.967 -26.829 1.00 89.50 200 ILE A C 1
ATOM 1606 O O . ILE A 1 200 ? 8.629 -0.920 -26.572 1.00 89.50 200 ILE A O 1
ATOM 1610 N N . MET A 1 201 ? 10.281 -2.383 -26.142 1.00 91.56 201 MET A N 1
ATOM 1611 C CA . MET A 1 201 ? 10.801 -1.660 -24.986 1.00 91.56 201 MET A CA 1
ATOM 1612 C C . MET A 1 201 ? 11.616 -0.419 -25.362 1.00 91.56 201 MET A C 1
ATOM 1614 O O . MET A 1 201 ? 11.895 0.396 -24.483 1.00 91.56 201 MET A O 1
ATOM 1618 N N . ALA A 1 202 ? 11.952 -0.230 -26.641 1.00 92.31 202 ALA A N 1
ATOM 1619 C CA . ALA A 1 202 ? 12.690 0.928 -27.126 1.00 92.31 202 ALA A CA 1
ATOM 1620 C C . ALA A 1 202 ? 12.025 2.250 -26.693 1.00 92.31 202 ALA A C 1
ATOM 1622 O O . ALA A 1 202 ? 10.844 2.507 -26.941 1.00 92.31 202 ALA A O 1
ATOM 1623 N N . LEU A 1 203 ? 12.795 3.104 -26.009 1.00 92.25 203 LEU A N 1
ATOM 1624 C CA . LEU A 1 203 ? 12.256 4.290 -25.337 1.00 92.25 203 LEU A CA 1
ATOM 1625 C C . LEU A 1 203 ? 11.599 5.286 -26.304 1.00 92.25 203 LEU A C 1
ATOM 1627 O O . LEU A 1 203 ? 10.661 5.980 -25.929 1.00 92.25 203 LEU A O 1
ATOM 1631 N N . ASP A 1 204 ? 12.082 5.396 -27.539 1.00 91.06 204 ASP A N 1
ATOM 1632 C CA . ASP A 1 204 ? 11.482 6.236 -28.578 1.00 91.06 204 ASP A CA 1
ATOM 1633 C C . ASP A 1 204 ? 10.081 5.753 -28.972 1.00 91.06 204 ASP A C 1
ATOM 1635 O O . ASP A 1 204 ? 9.155 6.567 -29.004 1.00 91.06 204 ASP A O 1
ATOM 1639 N N . GLN A 1 205 ? 9.913 4.444 -29.170 1.00 88.12 205 GLN A N 1
ATOM 1640 C CA . GLN A 1 205 ? 8.622 3.819 -29.464 1.00 88.12 205 GLN A CA 1
ATOM 1641 C C . GLN A 1 205 ? 7.649 3.985 -28.297 1.00 88.12 205 GLN A C 1
ATOM 1643 O O . GLN A 1 205 ? 6.509 4.419 -28.480 1.00 88.12 205 GLN A O 1
ATOM 1648 N N . LEU A 1 206 ? 8.112 3.718 -27.073 1.00 90.88 206 LEU A N 1
ATOM 1649 C CA . LEU A 1 206 ? 7.279 3.857 -25.883 1.00 90.88 206 LEU A CA 1
ATOM 1650 C C . LEU A 1 206 ? 6.861 5.306 -25.628 1.00 90.88 206 LEU A C 1
ATOM 1652 O O . LEU A 1 206 ? 5.704 5.545 -25.300 1.00 90.88 206 LEU A O 1
ATOM 1656 N N . ARG A 1 207 ? 7.749 6.287 -25.827 1.00 91.81 207 ARG A N 1
ATOM 1657 C CA . ARG A 1 207 ? 7.390 7.711 -25.716 1.00 91.81 207 ARG A CA 1
ATOM 1658 C C . ARG A 1 207 ? 6.357 8.126 -26.751 1.00 91.81 207 ARG A C 1
ATOM 1660 O O . ARG A 1 207 ? 5.421 8.844 -26.403 1.00 91.81 207 ARG A O 1
ATOM 1667 N N . LEU A 1 208 ? 6.521 7.701 -28.008 1.00 86.81 208 LEU A N 1
ATOM 1668 C CA . LEU A 1 208 ? 5.555 8.002 -29.064 1.00 86.81 208 LEU A CA 1
ATOM 1669 C C . LEU A 1 208 ? 4.170 7.506 -28.645 1.00 86.81 208 LEU A C 1
ATOM 1671 O O . LEU A 1 208 ? 3.221 8.288 -28.619 1.00 86.81 208 LEU A O 1
ATOM 1675 N N . ARG A 1 209 ? 4.102 6.246 -28.214 1.00 84.94 209 ARG A N 1
ATOM 1676 C CA . ARG A 1 209 ? 2.863 5.582 -27.823 1.00 84.94 209 ARG A CA 1
ATOM 1677 C C . ARG A 1 209 ? 2.234 6.188 -26.568 1.00 84.94 209 ARG A C 1
ATOM 1679 O O . ARG A 1 209 ? 1.080 6.601 -26.586 1.00 84.94 209 ARG A O 1
ATOM 1686 N N . MET A 1 210 ? 2.994 6.309 -25.485 1.00 88.00 210 MET A N 1
ATOM 1687 C CA . MET A 1 210 ? 2.459 6.681 -24.171 1.00 88.00 210 MET A CA 1
ATOM 1688 C C . MET A 1 210 ? 2.120 8.168 -24.054 1.00 88.00 210 MET A C 1
ATOM 1690 O O . MET A 1 210 ? 1.108 8.510 -23.448 1.00 88.00 210 MET A O 1
ATOM 1694 N N . PHE A 1 211 ? 2.914 9.059 -24.659 1.00 87.19 211 PHE A N 1
ATOM 1695 C CA . PHE A 1 211 ? 2.654 10.502 -24.569 1.00 87.19 211 PHE A CA 1
ATOM 1696 C C . PHE A 1 211 ? 1.531 10.971 -25.499 1.00 87.19 211 PHE A C 1
ATOM 1698 O O . PHE A 1 211 ? 0.877 11.970 -25.194 1.00 87.19 211 PHE A O 1
ATOM 1705 N N . HIS A 1 212 ? 1.299 10.277 -26.620 1.00 78.25 212 HIS A N 1
ATOM 1706 C CA . HIS A 1 212 ? 0.327 10.710 -27.630 1.00 78.25 212 HIS A CA 1
ATOM 1707 C C . HIS A 1 212 ? -0.963 9.892 -27.603 1.00 78.25 212 HIS A C 1
ATOM 1709 O O . HIS A 1 212 ? -2.041 10.479 -27.612 1.00 78.25 212 HIS A O 1
ATOM 1715 N N . GLU A 1 213 ? -0.877 8.561 -27.550 1.00 70.88 213 GLU A N 1
ATOM 1716 C CA . GLU A 1 213 ? -2.063 7.695 -27.620 1.00 70.88 213 GLU A CA 1
ATOM 1717 C C . GLU A 1 213 ? -2.749 7.544 -26.255 1.00 70.88 213 GLU A C 1
ATOM 1719 O O . GLU A 1 213 ? -3.939 7.243 -26.205 1.00 70.88 213 GLU A O 1
ATOM 1724 N N . LYS A 1 214 ? -2.019 7.791 -25.151 1.00 66.69 214 LYS A N 1
ATOM 1725 C CA . LYS A 1 214 ? -2.509 7.793 -23.754 1.00 66.69 214 LYS A CA 1
ATOM 1726 C C . LYS A 1 214 ? -3.344 6.561 -23.360 1.00 66.69 214 LYS A C 1
ATOM 1728 O O . LYS A 1 214 ? -4.195 6.639 -22.477 1.00 66.69 214 LYS A O 1
ATOM 1733 N N . GLY A 1 215 ? -3.094 5.424 -24.004 1.00 68.62 215 GLY A N 1
ATOM 1734 C CA . GLY A 1 215 ? -3.738 4.145 -23.717 1.00 68.62 215 GLY A CA 1
ATOM 1735 C C . GLY A 1 215 ? -2.797 3.189 -22.995 1.00 68.62 215 GLY A C 1
ATOM 1736 O O . GLY A 1 215 ? -1.585 3.219 -23.216 1.00 68.62 215 GLY A O 1
ATOM 1737 N N . SER A 1 216 ? -3.355 2.316 -22.156 1.00 78.69 216 SER A N 1
ATOM 1738 C CA . SER A 1 216 ? -2.615 1.148 -21.688 1.00 78.69 216 SER A CA 1
ATOM 1739 C C . SER A 1 216 ? -2.374 0.181 -22.845 1.00 78.69 216 SER A C 1
ATOM 1741 O O . SER A 1 216 ? -3.140 0.116 -23.811 1.00 78.69 216 SER A O 1
ATOM 1743 N N . VAL A 1 217 ? -1.283 -0.572 -22.761 1.00 80.00 217 VAL A N 1
ATOM 1744 C CA . VAL A 1 217 ? -0.909 -1.551 -23.786 1.00 80.00 217 VAL A CA 1
ATOM 1745 C C . VAL A 1 217 ? -0.542 -2.861 -23.124 1.00 80.00 217 VAL A C 1
ATOM 1747 O O . VAL A 1 217 ? 0.009 -2.873 -22.026 1.00 80.00 217 VAL A O 1
ATOM 1750 N N . ILE A 1 218 ? -0.834 -3.954 -23.821 1.00 81.94 218 ILE A N 1
ATOM 1751 C CA . ILE A 1 218 ? -0.562 -5.312 -23.370 1.00 81.94 218 ILE A CA 1
ATOM 1752 C C . ILE A 1 218 ? 0.205 -6.011 -24.484 1.00 81.94 218 ILE A C 1
ATOM 1754 O O . ILE A 1 218 ? -0.259 -6.067 -25.624 1.00 81.94 218 ILE A O 1
ATOM 1758 N N . TYR A 1 219 ? 1.359 -6.565 -24.142 1.00 84.50 219 TYR A N 1
ATOM 1759 C CA . TYR A 1 219 ? 2.159 -7.413 -25.012 1.00 84.50 219 TYR A CA 1
ATOM 1760 C C . TYR A 1 219 ? 2.267 -8.801 -24.401 1.00 84.50 219 TYR A C 1
ATOM 1762 O O . TYR A 1 219 ? 2.288 -8.944 -23.179 1.00 84.50 219 TYR A O 1
ATOM 1770 N N . ARG A 1 220 ? 2.327 -9.834 -25.241 1.00 86.38 220 ARG A N 1
ATOM 1771 C CA . ARG A 1 220 ? 2.434 -11.223 -24.793 1.00 86.38 220 ARG A CA 1
ATOM 1772 C C . ARG A 1 220 ? 3.681 -11.851 -25.372 1.00 86.38 220 ARG A C 1
ATOM 1774 O O . ARG A 1 220 ? 3.900 -11.782 -26.573 1.00 86.38 220 ARG A O 1
ATOM 1781 N N . PHE A 1 221 ? 4.435 -12.512 -24.509 1.00 86.69 221 PHE A N 1
ATOM 1782 C CA . PHE A 1 221 ? 5.656 -13.211 -24.871 1.00 86.69 221 PHE A CA 1
ATOM 1783 C C . PHE A 1 221 ? 5.641 -14.606 -24.272 1.00 86.69 221 PHE A C 1
ATOM 1785 O O . PHE A 1 221 ? 4.985 -14.869 -23.258 1.00 86.69 221 PHE A O 1
ATOM 1792 N N . ARG A 1 222 ? 6.379 -15.516 -24.889 1.00 87.12 222 ARG A N 1
ATOM 1793 C CA . ARG A 1 222 ? 6.615 -16.841 -24.335 1.00 87.12 222 ARG A CA 1
ATOM 1794 C C . ARG A 1 222 ? 7.631 -16.713 -23.206 1.00 87.12 222 ARG A C 1
ATOM 1796 O O . ARG A 1 222 ? 8.496 -15.849 -23.221 1.00 87.12 222 ARG A O 1
ATOM 1803 N N . ARG A 1 223 ? 7.547 -17.600 -22.224 1.00 83.94 223 ARG A N 1
ATOM 1804 C CA . ARG A 1 223 ? 8.473 -17.737 -21.100 1.00 83.94 223 ARG A CA 1
ATOM 1805 C C . ARG A 1 223 ? 8.915 -19.182 -21.033 1.00 83.94 223 ARG A C 1
ATOM 1807 O O . ARG A 1 223 ? 8.067 -20.070 -20.983 1.00 83.94 223 ARG A O 1
ATOM 1814 N N . LYS A 1 224 ? 10.221 -19.437 -21.019 1.00 78.62 224 LYS A N 1
ATOM 1815 C CA . LYS A 1 224 ? 10.736 -20.809 -21.003 1.00 78.62 224 LYS A CA 1
ATOM 1816 C C . LYS A 1 224 ? 10.354 -21.518 -19.699 1.00 78.62 224 LYS A C 1
ATOM 1818 O O . LYS A 1 224 ? 10.528 -20.974 -18.611 1.00 78.62 224 LYS A O 1
ATOM 1823 N N . PHE A 1 225 ? 9.855 -22.747 -19.808 1.00 74.69 225 PHE A N 1
ATOM 1824 C CA . PHE A 1 225 ? 9.556 -23.597 -18.660 1.00 74.69 225 PHE A CA 1
ATOM 1825 C C . PHE A 1 225 ? 9.817 -25.067 -18.984 1.00 74.69 225 PHE A C 1
ATOM 1827 O O . PHE A 1 225 ? 9.095 -25.685 -19.765 1.00 74.69 225 PHE A O 1
ATOM 1834 N N . LYS A 1 226 ? 10.834 -25.657 -18.345 1.00 76.44 226 LYS A N 1
ATOM 1835 C CA . LYS A 1 226 ? 11.286 -27.032 -18.625 1.00 76.44 226 LYS A CA 1
ATOM 1836 C C . LYS A 1 226 ? 11.467 -27.255 -20.140 1.00 76.44 226 LYS A C 1
ATOM 1838 O O . LYS A 1 226 ? 12.285 -26.574 -20.752 1.00 76.44 226 LYS A O 1
ATOM 1843 N N . ALA A 1 227 ? 10.717 -28.194 -20.721 1.00 70.00 227 ALA A N 1
ATOM 1844 C CA . ALA A 1 227 ? 10.736 -28.545 -22.142 1.00 70.00 227 ALA A CA 1
ATOM 1845 C C . ALA A 1 227 ? 9.705 -27.770 -22.992 1.00 70.00 227 ALA A C 1
ATOM 1847 O O . ALA A 1 227 ? 9.565 -28.056 -24.175 1.00 70.00 227 ALA A O 1
ATOM 1848 N N . GLY A 1 228 ? 8.976 -26.815 -22.407 1.00 75.19 228 GLY A N 1
ATOM 1849 C CA . GLY A 1 228 ? 7.957 -26.017 -23.088 1.00 75.19 228 GLY A CA 1
ATOM 1850 C C . GLY A 1 228 ? 8.024 -24.538 -22.712 1.00 75.19 228 GLY A C 1
ATOM 1851 O O . GLY A 1 228 ? 9.063 -24.024 -22.285 1.00 75.19 228 GLY A O 1
ATOM 1852 N N . TYR A 1 229 ? 6.898 -23.845 -22.868 1.00 75.69 229 TYR A N 1
ATOM 1853 C CA . TYR A 1 229 ? 6.769 -22.436 -22.521 1.00 75.69 229 TYR A CA 1
ATOM 1854 C C . TYR A 1 229 ? 5.401 -22.125 -21.903 1.00 75.69 229 TYR A C 1
ATOM 1856 O O . TYR A 1 229 ? 4.424 -22.836 -22.132 1.00 75.69 229 TYR A O 1
ATOM 1864 N N . PHE A 1 230 ? 5.343 -21.041 -21.133 1.00 76.25 230 PHE A N 1
ATOM 1865 C CA . PHE A 1 230 ? 4.102 -20.390 -20.712 1.00 76.25 230 PHE A CA 1
ATOM 1866 C C . PHE A 1 230 ? 3.997 -19.012 -21.349 1.00 76.25 230 PHE A C 1
ATOM 1868 O O . PHE A 1 230 ? 5.007 -18.429 -21.729 1.00 76.25 230 PHE A O 1
ATOM 1875 N N . TRP A 1 231 ? 2.789 -18.470 -21.434 1.00 78.50 231 TRP A N 1
ATOM 1876 C CA . TRP A 1 231 ? 2.608 -17.077 -21.818 1.00 78.50 231 TRP A CA 1
ATOM 1877 C C . TRP A 1 231 ? 2.831 -16.153 -20.617 1.00 78.50 231 TRP A C 1
ATOM 1879 O O . TRP A 1 231 ? 2.345 -16.404 -19.512 1.00 78.50 231 TRP A O 1
ATOM 1889 N N . THR A 1 232 ? 3.529 -15.053 -20.859 1.00 82.44 232 THR A N 1
ATOM 1890 C CA . THR A 1 232 ? 3.705 -13.929 -19.940 1.00 82.44 232 THR A CA 1
ATOM 1891 C C . THR A 1 232 ? 3.163 -12.682 -20.620 1.00 82.44 232 THR A C 1
ATOM 1893 O O . THR A 1 232 ? 3.382 -12.481 -21.814 1.00 82.44 232 THR A O 1
ATOM 1896 N N . SER A 1 233 ? 2.466 -11.844 -19.862 1.00 84.81 233 SER A N 1
ATOM 1897 C CA . SER A 1 233 ? 2.045 -10.523 -20.319 1.00 84.81 233 SER A CA 1
ATOM 1898 C C . SER A 1 233 ? 2.962 -9.448 -19.755 1.00 84.81 233 SER A C 1
ATOM 1900 O O . SER A 1 233 ? 3.332 -9.512 -18.583 1.00 84.81 233 SER A O 1
ATOM 1902 N N . LEU A 1 234 ? 3.283 -8.462 -20.586 1.00 90.19 234 LEU A N 1
ATOM 1903 C CA . LEU A 1 234 ? 3.823 -7.163 -20.208 1.00 90.19 234 LEU A CA 1
ATOM 1904 C C . LEU A 1 234 ? 2.724 -6.126 -20.434 1.00 90.19 234 LEU A C 1
ATOM 1906 O O . LEU A 1 234 ? 2.313 -5.905 -21.572 1.00 90.19 234 LEU A O 1
ATOM 1910 N N . GLU A 1 235 ? 2.291 -5.472 -19.369 1.00 88.81 235 GLU A N 1
ATOM 1911 C CA . GLU A 1 235 ? 1.323 -4.385 -19.423 1.00 88.81 235 GLU A CA 1
ATOM 1912 C C . GLU A 1 235 ? 1.996 -3.075 -19.018 1.00 88.81 235 GLU A C 1
ATOM 1914 O O . GLU A 1 235 ? 2.726 -3.018 -18.026 1.00 88.81 235 GLU A O 1
ATOM 1919 N N . LEU A 1 236 ? 1.767 -2.023 -19.801 1.00 87.19 236 LEU A N 1
ATOM 1920 C CA . LEU A 1 236 ? 2.236 -0.675 -19.493 1.00 87.19 236 LEU A CA 1
ATOM 1921 C C . LEU A 1 236 ? 1.025 0.239 -19.344 1.00 87.19 236 LEU A C 1
ATOM 1923 O O . LEU A 1 236 ? 0.201 0.343 -20.257 1.00 87.19 236 LEU A O 1
ATOM 1927 N N . PHE A 1 237 ? 0.946 0.913 -18.203 1.00 85.38 237 PHE A N 1
ATOM 1928 C CA . PHE A 1 237 ? -0.114 1.854 -17.871 1.00 85.38 237 PHE A CA 1
ATOM 1929 C C . PHE A 1 237 ? 0.484 3.253 -17.732 1.00 85.38 237 PHE A C 1
ATOM 1931 O O . PHE A 1 237 ? 1.303 3.468 -16.833 1.00 85.38 237 PHE A O 1
ATOM 1938 N N . PRO A 1 238 ? 0.116 4.212 -18.594 1.00 80.31 238 PRO A N 1
ATOM 1939 C CA . PRO A 1 238 ? 0.528 5.590 -18.396 1.00 80.31 238 PRO A CA 1
ATOM 1940 C C . PRO A 1 238 ? -0.150 6.176 -17.155 1.00 80.31 238 PRO A C 1
ATOM 1942 O O . PRO A 1 238 ? -1.336 5.936 -16.920 1.00 80.31 238 PRO A O 1
ATOM 1945 N N . ASP A 1 239 ? 0.584 6.980 -16.383 1.00 72.88 239 ASP A N 1
ATOM 1946 C CA . ASP A 1 239 ? -0.036 7.824 -15.359 1.00 72.88 239 ASP A CA 1
ATOM 1947 C C . ASP A 1 239 ? -1.045 8.790 -16.018 1.00 72.88 239 ASP A C 1
ATOM 1949 O O . ASP A 1 239 ? -0.920 9.143 -17.194 1.00 72.88 239 ASP A O 1
ATOM 1953 N N . THR A 1 240 ? -2.039 9.269 -15.262 1.00 66.62 240 THR A N 1
ATOM 1954 C CA . THR A 1 240 ? -3.149 10.107 -15.771 1.00 66.62 240 THR A CA 1
ATOM 1955 C C . THR A 1 240 ? -2.683 11.386 -16.491 1.00 66.62 240 THR A C 1
ATOM 1957 O O . THR A 1 240 ? -3.410 11.942 -17.313 1.00 66.62 240 THR A O 1
ATOM 1960 N N . GLU A 1 241 ? -1.453 11.831 -16.218 1.00 71.00 241 GLU A N 1
ATOM 1961 C CA . GLU A 1 241 ? -0.800 13.004 -16.815 1.00 71.00 241 GLU A CA 1
ATOM 1962 C C . GLU A 1 241 ? 0.506 12.651 -17.553 1.00 71.00 241 GLU A C 1
ATOM 1964 O O . GLU A 1 241 ? 1.400 13.493 -17.672 1.00 71.00 241 GLU A O 1
ATOM 1969 N N . CYS A 1 242 ? 0.640 11.410 -18.039 1.00 78.75 242 CYS A N 1
ATOM 1970 C CA . CYS A 1 242 ? 1.860 10.945 -18.698 1.00 78.75 242 CYS A CA 1
ATOM 1971 C C . CYS A 1 242 ? 2.248 11.870 -19.866 1.00 78.75 242 CYS A C 1
ATOM 1973 O O . CYS A 1 242 ? 1.483 12.082 -20.813 1.00 78.75 242 CYS A O 1
ATOM 1975 N N . SER A 1 243 ? 3.427 12.474 -19.753 1.00 86.00 243 SER A N 1
ATOM 1976 C CA . SER A 1 243 ? 3.920 13.560 -20.606 1.00 86.00 243 SER A CA 1
ATOM 1977 C C . SER A 1 243 ? 5.443 13.664 -20.492 1.00 86.00 243 SER A C 1
ATOM 1979 O O . SER A 1 243 ? 6.077 12.885 -19.782 1.00 86.00 243 SER A O 1
ATOM 1981 N N . LYS A 1 244 ? 6.066 14.636 -21.168 1.00 88.25 244 LYS A N 1
ATOM 1982 C CA . LYS A 1 244 ? 7.508 14.872 -20.990 1.00 88.25 244 LYS A CA 1
ATOM 1983 C C . LYS A 1 244 ? 7.826 15.361 -19.575 1.00 88.25 244 LYS A C 1
ATOM 1985 O O . LYS A 1 244 ? 8.881 15.042 -19.038 1.00 88.25 244 LYS A O 1
ATOM 1990 N N . GLU A 1 245 ? 6.913 16.112 -18.977 1.00 87.12 245 GLU A N 1
ATOM 1991 C CA . GLU A 1 245 ? 7.025 16.679 -17.637 1.00 87.12 245 GLU A CA 1
ATOM 1992 C C . GLU A 1 245 ? 6.722 15.630 -16.555 1.00 87.12 245 GLU A C 1
ATOM 1994 O O . GLU A 1 245 ? 7.297 15.680 -15.469 1.00 87.12 245 GLU A O 1
ATOM 1999 N N . ASN A 1 246 ? 5.884 14.639 -16.876 1.00 87.25 246 ASN A N 1
ATOM 2000 C CA . ASN A 1 246 ? 5.593 13.484 -16.030 1.00 87.25 246 ASN A CA 1
ATOM 2001 C C . ASN A 1 246 ? 5.762 12.164 -16.819 1.00 87.25 246 ASN A C 1
ATOM 2003 O O . ASN A 1 246 ? 4.774 11.581 -17.265 1.00 87.25 246 ASN A O 1
ATOM 2007 N N . PRO A 1 247 ? 7.001 11.677 -17.028 1.00 91.69 247 PRO A N 1
ATOM 2008 C CA . PRO A 1 247 ? 7.296 10.596 -17.976 1.00 91.69 247 PRO A CA 1
ATOM 2009 C C . PRO A 1 247 ? 7.126 9.188 -17.393 1.00 91.69 247 PRO A C 1
ATOM 2011 O O . PRO A 1 247 ? 7.744 8.240 -17.882 1.00 91.69 247 PRO A O 1
ATOM 2014 N N . TRP A 1 248 ? 6.357 9.050 -16.317 1.00 89.81 248 TRP A N 1
ATOM 2015 C CA . TRP A 1 248 ? 6.240 7.802 -15.578 1.00 89.81 248 TRP A CA 1
ATOM 2016 C C . TRP A 1 248 ? 5.107 6.931 -16.110 1.00 89.81 248 TRP A C 1
ATOM 2018 O O . TRP A 1 248 ? 4.015 7.408 -16.428 1.00 89.81 248 TRP A O 1
ATOM 2028 N N . VAL A 1 249 ? 5.391 5.634 -16.183 1.00 90.94 249 VAL A N 1
ATOM 2029 C CA . VAL A 1 249 ? 4.410 4.583 -16.450 1.00 90.94 249 VAL A CA 1
ATOM 2030 C C . VAL A 1 249 ? 4.555 3.471 -15.421 1.00 90.94 249 VAL A C 1
ATOM 2032 O O . VAL A 1 249 ? 5.647 3.221 -14.902 1.00 90.94 249 VAL A O 1
ATOM 2035 N N . VAL A 1 250 ? 3.457 2.782 -15.134 1.00 90.56 250 VAL A N 1
ATOM 2036 C CA . VAL A 1 250 ? 3.472 1.538 -14.367 1.00 90.56 250 VAL A CA 1
ATOM 2037 C C . VAL A 1 250 ? 3.692 0.386 -15.336 1.00 90.56 250 VAL A C 1
ATOM 2039 O O . VAL A 1 250 ? 2.939 0.219 -16.292 1.00 90.56 250 VAL A O 1
ATOM 2042 N N . MET A 1 251 ? 4.725 -0.409 -15.080 1.00 91.31 251 MET A N 1
A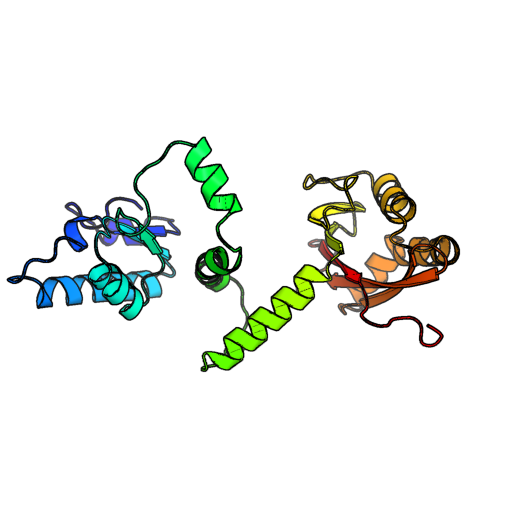TOM 2043 C CA . MET A 1 251 ? 5.034 -1.626 -15.816 1.00 91.31 251 MET A CA 1
ATOM 2044 C C . MET A 1 251 ? 4.683 -2.845 -14.973 1.00 91.31 251 MET A C 1
ATOM 2046 O O . MET A 1 251 ? 5.164 -2.987 -13.848 1.00 91.31 251 MET A O 1
ATOM 2050 N N . VAL A 1 252 ? 3.881 -3.742 -15.539 1.00 90.00 252 VAL A N 1
ATOM 2051 C CA . VAL A 1 252 ? 3.473 -4.996 -14.909 1.00 90.00 252 VAL A CA 1
ATOM 2052 C C . VAL A 1 252 ? 3.878 -6.155 -15.804 1.00 90.00 252 VAL A C 1
ATOM 2054 O O . VAL A 1 252 ? 3.503 -6.204 -16.969 1.00 90.00 252 VAL A O 1
ATOM 2057 N N . ILE A 1 253 ? 4.612 -7.116 -15.256 1.00 89.69 253 ILE A N 1
ATOM 2058 C CA . ILE A 1 253 ? 4.847 -8.412 -15.889 1.00 89.69 253 ILE A CA 1
ATOM 2059 C C . ILE A 1 253 ? 4.120 -9.459 -15.062 1.00 89.69 253 ILE A C 1
ATOM 2061 O O . ILE A 1 253 ? 4.331 -9.546 -13.853 1.00 89.69 253 ILE A O 1
ATOM 2065 N N . HIS A 1 254 ? 3.278 -10.275 -15.685 1.00 85.88 254 HIS A N 1
ATOM 2066 C CA . HIS A 1 254 ? 2.541 -11.323 -14.983 1.00 85.88 254 HIS A CA 1
ATOM 2067 C C . HIS A 1 254 ? 2.352 -12.571 -15.844 1.00 85.88 254 HIS A C 1
ATOM 2069 O O . HIS A 1 254 ? 2.384 -12.529 -17.075 1.00 85.88 254 HIS A O 1
ATOM 2075 N N . LYS A 1 255 ? 2.150 -13.712 -15.183 1.00 78.88 255 LYS A N 1
ATOM 2076 C CA . LYS A 1 255 ? 1.812 -14.972 -15.849 1.00 78.88 255 LYS A CA 1
ATOM 2077 C C . LYS A 1 255 ? 0.453 -14.811 -16.532 1.00 78.88 255 LYS A C 1
ATOM 2079 O O . LYS A 1 255 ? -0.498 -14.323 -15.919 1.00 78.88 255 LYS A O 1
ATOM 2084 N N . SER A 1 256 ? 0.361 -15.230 -17.789 1.00 67.44 256 SER A N 1
ATOM 2085 C CA . SER A 1 256 ? -0.920 -15.368 -18.477 1.00 67.44 256 SER A CA 1
ATOM 2086 C C . SER A 1 256 ? -1.494 -16.764 -18.195 1.00 67.44 256 SER A C 1
ATOM 2088 O O . SER A 1 256 ? -0.768 -17.749 -18.328 1.00 67.44 256 SER A O 1
ATOM 2090 N N . PRO A 1 257 ? -2.783 -16.889 -17.827 1.00 53.72 257 PRO A N 1
ATOM 2091 C CA . PRO A 1 257 ? -3.390 -18.166 -17.435 1.00 53.72 257 PRO A CA 1
ATOM 2092 C C . PRO A 1 257 ? -3.581 -19.175 -18.584 1.00 53.72 257 PRO A C 1
ATOM 2094 O O . PRO A 1 257 ? -4.070 -20.278 -18.353 1.00 53.72 257 PRO A O 1
ATOM 2097 N N . SER A 1 258 ? -3.195 -18.849 -19.819 1.00 51.16 258 SER A N 1
ATOM 2098 C CA . SER A 1 258 ? -3.243 -19.791 -20.938 1.00 51.16 258 SER A CA 1
ATOM 2099 C C . SER A 1 258 ? -2.059 -20.760 -20.887 1.00 51.16 258 SER A C 1
ATOM 2101 O O . SER A 1 258 ? -0.941 -20.420 -21.289 1.00 51.16 258 SER A O 1
ATOM 2103 N N . VAL A 1 259 ? -2.322 -21.977 -20.410 1.00 43.53 259 VAL A N 1
ATOM 2104 C CA . VAL A 1 259 ? -1.499 -23.155 -20.710 1.00 43.53 259 VAL A CA 1
ATOM 2105 C C . VAL A 1 259 ? -1.637 -23.446 -22.206 1.00 43.53 259 VAL A C 1
ATOM 2107 O O . VAL A 1 259 ? -2.701 -23.241 -22.789 1.00 43.53 259 VAL A O 1
ATOM 2110 N N . ASN A 1 260 ? -0.536 -23.854 -22.829 1.00 43.50 260 ASN A N 1
ATOM 2111 C CA . ASN A 1 260 ? -0.481 -24.305 -24.214 1.00 43.50 260 ASN A CA 1
ATOM 2112 C C . ASN A 1 260 ? -1.671 -25.248 -24.532 1.00 43.50 260 ASN A C 1
ATOM 2114 O O . ASN A 1 260 ? -1.840 -26.212 -23.789 1.00 43.50 260 ASN A O 1
ATOM 2118 N N . PRO A 1 261 ? -2.485 -25.010 -25.580 1.00 39.75 261 PRO A N 1
ATOM 2119 C CA . PRO A 1 261 ? -3.593 -25.905 -25.937 1.00 39.75 261 PRO A CA 1
ATOM 2120 C C . PRO A 1 261 ? -3.145 -27.320 -26.356 1.00 39.75 261 PRO A C 1
ATOM 2122 O O . PRO A 1 261 ? -3.985 -28.210 -26.428 1.00 39.75 261 PRO A O 1
ATOM 2125 N N . ASP A 1 262 ? -1.843 -27.529 -26.585 1.00 45.97 262 ASP A N 1
ATOM 2126 C CA . ASP A 1 262 ? -1.242 -28.821 -26.949 1.00 45.97 262 ASP A CA 1
ATOM 2127 C C . ASP A 1 262 ? -0.578 -29.566 -25.761 1.00 45.97 262 ASP A C 1
ATOM 2129 O O . ASP A 1 262 ? 0.303 -30.405 -25.972 1.00 45.97 262 ASP A O 1
ATOM 2133 N N . LEU A 1 263 ? -0.953 -29.252 -24.511 1.00 40.44 263 LEU A N 1
ATOM 2134 C CA . LEU A 1 263 ? -0.562 -29.990 -23.294 1.00 40.44 263 LEU A CA 1
ATOM 2135 C C . LEU A 1 263 ? -1.768 -30.636 -22.605 1.00 40.44 263 LEU A C 1
ATOM 2137 O O . LEU A 1 263 ? -2.767 -29.921 -22.377 1.00 40.44 263 LEU A O 1
#

Secondary structure (DSSP, 8-state):
--SBTSS---HHHHHH---SEEEEPGGGT---TTTHHHHHHHHHHHHHHHHHTT-EEEEE---SHHHHHHHHHTT-SEEESTTT-----HHHHHHHHHHS-THHHHHHHHHHGGGS---S---SSHHHHHHHHHHHHHHHHHEEEEEEEETTT--EEEEEE-TT-TT--SSEE--HHHHHHHHHHTTSS-GGGHHHHHHHH-HHHHHHIIIII---EEEEEEEEETTEEEEEEEEEEE-TT-SSSS-EEEEEEEE-S---TT-

Radius of gyration: 24.37 Å; chains: 1; bounding box: 44×56×66 Å

InterPro domains:
  IPR001633 EAL domain [PF00563] (1-87)
  IPR001633 EAL domain [PS50883] (1-101)
  IPR001633 EAL domain [cd01948] (1-92)
  IPR035919 EAL domain superfamily [G3DSA:3.20.20.450] (1-99)
  IPR035919 EAL domain superfamily [SSF141868] (1-101)

pLDDT: mean 78.81, std 17.08, range [30.91, 97.12]

Sequence (263 aa):
MDDFGSGYSSLNVLKDANVDYLKLDMKFMQIDAKNKGKGIQILKSIVDMAHRLDLVIIAEGVETKEQSEILKSMNCNYGQGFYFYRPMSVEAAEKLIQTIPIENFRVAHEQVSRIRNVREALPSSPEMWKLGDNIFRILLDHMLLLSRFNLITGGMETIKRDPSLEGFGIEYETDYPTYISRLLGEQLVHPDDADEFRSIMALDQLRLRMFHEKGSVIYRFRRKFKAGYFWTSLELFPDTECSKENPWVVMVIHKSPSVNPDL